Protein AF-A0A670HYX2-F1 (afdb_monomer_lite)

Radius of gyration: 28.01 Å; chains: 1; bounding box: 70×81×83 Å

Secondary structure (DSSP, 8-state):
-----PPPPP----PPP--GGGS-----------------SPEEETTEEEE--HHHHHHHHS--SS----HHHHHHHHHHHTTTS-HHHHHHHHHHHHHHHHHHHHSSSS--HHHHHHHHHHHHHHHHHHHHH-GGGGSSHHHHHHHHHHHHHHHTT-TTT-HHHHHHHHHHHHHHHHHHHHHHHHHHHHHHHS-------------------HHHH-S-HHHHHHHHHHHHHHHHHT--HHHHHHHHHHHS-SS--S----GGGTHHHHHHHHHHHHHHHHHHHHHHHHHHS-S---S-PPPHHHHHHHHSGGG--

Sequence (317 aa):
MERYRSPTPAETMPQTPIFSSMLGSGCSGQVQPDTGERSGDPVYQDGSLISGSLEALIERLVPTTDYYPDRTYIFTFLLSSRVFIHPHELLAKVGQICLKQKQQLETGVDADKAKLKSFAAKIIQLLKEWTETFPYDFQDEKSMKELKEIAHRITQCDEENGTVKKIISQMTQNLLMTLAARNQYQEIREKFRQPVTDKGTILKTKPQSSQKDILSVCCDPLVLAQQLTHIELERVSNIYPEDLMQIVSHVDSLDNHKCRGDVTKTYTLEAYDNWFNCLSMLVATEICKASTDKGNVPATLPSLSQFLAQLIPNCLG

Structure (mmCIF, N/CA/C/O backbone):
data_AF-A0A670HYX2-F1
#
_entry.id   AF-A0A670HYX2-F1
#
loop_
_atom_site.group_PDB
_atom_site.id
_atom_site.type_symbol
_atom_site.label_atom_id
_atom_site.label_alt_id
_atom_site.label_comp_id
_atom_site.label_asym_id
_atom_site.label_entity_id
_atom_site.label_seq_id
_atom_site.pdbx_PDB_ins_code
_atom_site.Cartn_x
_atom_site.Cartn_y
_atom_site.Cartn_z
_atom_site.occupancy
_atom_site.B_iso_or_equiv
_atom_site.auth_seq_id
_atom_site.auth_comp_id
_atom_site.auth_asym_id
_atom_site.auth_atom_id
_atom_site.pdbx_PDB_model_num
ATOM 1 N N . MET A 1 1 ? 26.850 -49.154 -4.402 1.00 40.50 1 MET A N 1
ATOM 2 C CA . MET A 1 1 ? 26.551 -48.006 -3.518 1.00 40.50 1 MET A CA 1
ATOM 3 C C . MET A 1 1 ? 26.034 -46.882 -4.411 1.00 40.50 1 MET A C 1
ATOM 5 O O . MET A 1 1 ? 26.737 -45.922 -4.685 1.00 40.50 1 MET A O 1
ATOM 9 N N . GLU A 1 2 ? 24.835 -47.074 -4.963 1.00 31.69 2 GLU A N 1
ATOM 10 C CA . GLU A 1 2 ? 24.150 -46.093 -5.811 1.00 31.69 2 GLU A CA 1
ATOM 11 C C . GLU A 1 2 ? 23.299 -45.200 -4.908 1.00 31.69 2 GLU A C 1
ATOM 13 O O . GLU A 1 2 ? 22.499 -45.700 -4.116 1.00 31.69 2 GLU A O 1
ATOM 18 N N . ARG A 1 3 ? 23.497 -43.881 -4.977 1.00 37.62 3 ARG A N 1
ATOM 19 C CA . ARG A 1 3 ? 22.624 -42.919 -4.301 1.00 37.62 3 ARG A CA 1
ATOM 20 C C . ARG A 1 3 ? 21.556 -42.454 -5.284 1.00 37.62 3 ARG A C 1
ATOM 22 O O . ARG A 1 3 ? 21.866 -41.749 -6.241 1.00 37.62 3 ARG A O 1
ATOM 29 N N . TYR A 1 4 ? 20.312 -42.823 -5.001 1.00 31.66 4 TYR A N 1
ATOM 30 C CA . TYR A 1 4 ? 19.114 -42.226 -5.582 1.00 31.66 4 TYR A CA 1
ATOM 31 C C . TYR A 1 4 ? 19.111 -40.709 -5.329 1.00 31.66 4 TYR A C 1
ATOM 33 O O . TYR A 1 4 ? 19.182 -40.270 -4.181 1.00 31.66 4 TYR A O 1
ATOM 41 N N . ARG A 1 5 ? 19.032 -39.910 -6.398 1.00 36.34 5 ARG A N 1
ATOM 42 C CA . ARG A 1 5 ? 18.754 -38.469 -6.346 1.00 36.34 5 ARG A CA 1
ATOM 43 C C . ARG A 1 5 ? 17.279 -38.279 -6.707 1.00 36.34 5 ARG A C 1
ATOM 45 O O . ARG A 1 5 ? 16.874 -38.617 -7.813 1.00 36.34 5 ARG A O 1
ATOM 52 N N . SER A 1 6 ? 16.485 -37.789 -5.763 1.00 35.69 6 SER A N 1
ATOM 53 C CA . SER A 1 6 ? 15.087 -37.398 -5.967 1.00 35.69 6 SER A CA 1
ATOM 54 C C . SER A 1 6 ? 14.983 -36.156 -6.872 1.00 35.69 6 SER A C 1
ATOM 56 O O . SER A 1 6 ? 15.858 -35.288 -6.799 1.00 35.69 6 SER A O 1
ATOM 58 N N . PRO A 1 7 ? 13.942 -36.038 -7.719 1.00 35.22 7 PRO A N 1
ATOM 59 C CA . PRO A 1 7 ? 13.715 -34.843 -8.524 1.00 35.22 7 PRO A CA 1
ATOM 60 C C . PRO A 1 7 ? 13.012 -33.753 -7.699 1.00 35.22 7 PRO A C 1
ATOM 62 O O . PRO A 1 7 ? 12.079 -34.024 -6.944 1.00 35.22 7 PRO A O 1
ATOM 65 N N . THR A 1 8 ? 13.480 -32.514 -7.839 1.00 38.84 8 THR A N 1
ATOM 66 C CA . THR A 1 8 ? 12.873 -31.294 -7.285 1.00 38.84 8 THR A CA 1
ATOM 67 C C . THR A 1 8 ? 11.571 -30.950 -8.023 1.00 38.84 8 THR A C 1
ATOM 69 O O . THR A 1 8 ? 11.544 -31.077 -9.249 1.00 38.84 8 THR A O 1
ATOM 72 N N . PRO A 1 9 ? 10.501 -30.502 -7.338 1.00 35.84 9 PRO A N 1
ATOM 73 C CA . PRO A 1 9 ? 9.267 -30.104 -8.006 1.00 35.84 9 PRO A CA 1
ATOM 74 C C . PRO A 1 9 ? 9.455 -28.761 -8.723 1.00 35.84 9 PRO A C 1
ATOM 76 O O . PRO A 1 9 ? 10.063 -27.840 -8.182 1.00 35.84 9 PRO A O 1
ATOM 79 N N . ALA A 1 10 ? 8.936 -28.667 -9.947 1.00 37.91 10 ALA A N 1
ATOM 80 C CA . ALA A 1 10 ? 8.888 -27.432 -10.716 1.00 37.91 10 ALA A CA 1
ATOM 81 C C . ALA A 1 10 ? 7.970 -26.414 -10.018 1.00 37.91 10 ALA A C 1
ATOM 83 O O . ALA A 1 10 ? 6.781 -26.677 -9.819 1.00 37.91 10 ALA A O 1
ATOM 84 N N . GLU A 1 11 ? 8.519 -25.257 -9.648 1.00 34.03 11 GLU A N 1
ATOM 85 C CA . GLU A 1 11 ? 7.739 -24.101 -9.209 1.00 34.03 11 GLU A CA 1
ATOM 86 C C . GLU A 1 11 ? 6.837 -23.649 -10.360 1.00 34.03 11 GLU A C 1
ATOM 88 O O . GLU A 1 11 ? 7.297 -23.233 -11.422 1.00 34.03 11 GLU A O 1
ATOM 93 N N . THR A 1 12 ? 5.528 -23.783 -10.167 1.00 44.25 12 THR A N 1
ATOM 94 C CA . THR A 1 12 ? 4.527 -23.281 -11.108 1.00 44.25 12 THR A CA 1
ATOM 95 C C . THR A 1 12 ? 4.173 -21.858 -10.690 1.00 44.25 12 THR A C 1
ATOM 97 O O . THR A 1 12 ? 3.859 -21.624 -9.524 1.00 44.25 12 THR A O 1
ATOM 100 N N . MET A 1 13 ? 4.238 -20.905 -11.622 1.00 32.00 13 MET A N 1
ATOM 101 C CA . MET A 1 13 ? 3.855 -19.514 -11.362 1.00 32.00 13 MET A CA 1
ATOM 102 C C . MET A 1 13 ? 2.388 -19.409 -10.905 1.00 32.00 13 MET A C 1
ATOM 104 O O . MET A 1 13 ? 1.542 -20.139 -11.432 1.00 32.00 13 MET A O 1
ATOM 108 N N . PRO A 1 14 ? 2.050 -18.496 -9.974 1.00 35.62 14 PRO A N 1
ATOM 109 C CA . PRO A 1 14 ? 0.666 -18.259 -9.588 1.00 35.62 14 PRO A CA 1
ATOM 110 C C . PRO A 1 14 ? -0.097 -17.651 -10.770 1.00 35.62 14 PRO A C 1
ATOM 112 O O . PRO A 1 14 ? 0.159 -16.523 -11.183 1.00 35.62 14 PRO A O 1
ATOM 115 N N . GLN A 1 15 ? -1.028 -18.420 -11.328 1.00 39.84 15 GLN A N 1
ATOM 116 C CA . GLN A 1 15 ? -1.955 -17.961 -12.359 1.00 39.84 15 GLN A CA 1
ATOM 117 C C . GLN A 1 15 ? -3.136 -17.257 -11.684 1.00 39.84 15 GLN A C 1
ATOM 119 O O . GLN A 1 15 ? -3.841 -17.856 -10.869 1.00 39.84 15 GLN A O 1
ATOM 124 N N . THR A 1 16 ? -3.367 -15.991 -12.022 1.00 37.12 16 THR A N 1
ATOM 125 C CA . THR A 1 16 ? -4.612 -15.289 -11.701 1.00 37.12 16 THR A CA 1
ATOM 126 C C . THR A 1 16 ? -5.716 -15.749 -12.662 1.00 37.12 16 THR A C 1
ATOM 128 O O . THR A 1 16 ? -5.489 -15.802 -13.872 1.00 37.12 16 THR A O 1
ATOM 131 N N . PRO A 1 17 ? -6.924 -16.096 -12.178 1.00 37.69 17 PRO A N 1
ATOM 132 C CA . PRO A 1 17 ? -8.031 -16.430 -13.064 1.00 37.69 17 PRO A CA 1
ATOM 133 C C . PRO A 1 17 ? -8.437 -15.195 -13.882 1.00 37.69 17 PRO A C 1
ATOM 135 O O . PRO A 1 17 ? -8.685 -14.119 -13.338 1.00 37.69 17 PRO A O 1
ATOM 138 N N . ILE A 1 18 ? -8.489 -15.358 -15.204 1.00 36.69 18 ILE A N 1
ATOM 139 C CA . ILE A 1 18 ? -8.876 -14.314 -16.156 1.00 36.69 18 ILE A CA 1
ATOM 140 C C . ILE A 1 18 ? -10.391 -14.086 -16.047 1.00 36.69 18 ILE A C 1
ATOM 142 O O . ILE A 1 18 ? -11.190 -14.963 -16.382 1.00 36.69 18 ILE A O 1
ATOM 146 N N . PHE A 1 19 ? -10.798 -12.897 -15.597 1.00 38.25 19 PHE A N 1
ATOM 147 C CA . PHE A 1 19 ? -12.197 -12.469 -15.621 1.00 38.25 19 PHE A CA 1
ATOM 148 C C . PHE A 1 19 ? -12.664 -12.306 -17.075 1.00 38.25 19 PHE A C 1
ATOM 150 O O . PHE A 1 19 ? -12.189 -11.442 -17.807 1.00 38.25 19 PHE A O 1
ATOM 157 N N . SER A 1 20 ? -13.620 -13.135 -17.497 1.00 34.28 20 SER A N 1
ATOM 158 C CA . SER A 1 20 ? -14.153 -13.158 -18.870 1.00 34.28 20 SER A CA 1
ATOM 159 C C . SER A 1 20 ? -15.135 -12.015 -19.193 1.00 34.28 20 SER A C 1
ATOM 161 O O . SER A 1 20 ? -15.784 -12.047 -20.233 1.00 34.28 20 SER A O 1
ATOM 163 N N . SER A 1 21 ? -15.273 -10.994 -18.340 1.00 38.06 21 SER A N 1
ATOM 164 C CA . SER A 1 21 ? -16.288 -9.940 -18.512 1.00 38.06 21 SER A CA 1
ATOM 165 C C . SER A 1 21 ? -15.870 -8.762 -19.402 1.00 38.06 21 SER A C 1
ATOM 167 O O . SER A 1 21 ? -16.694 -7.890 -19.657 1.00 38.06 21 SER A O 1
ATOM 169 N N . MET A 1 22 ? -14.637 -8.720 -19.924 1.00 39.62 22 MET A N 1
ATOM 170 C CA . MET A 1 22 ?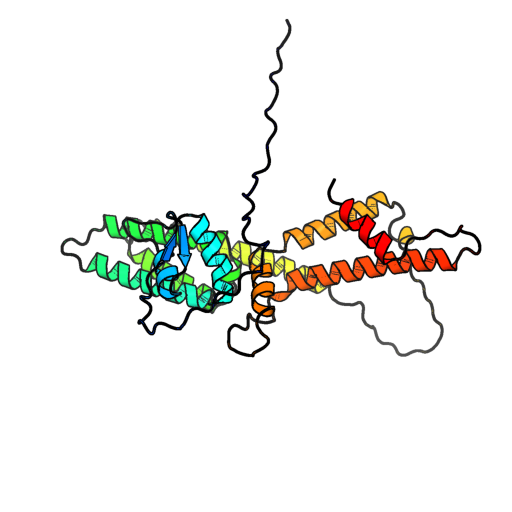 -14.174 -7.600 -20.766 1.00 39.62 22 MET A CA 1
ATOM 171 C C . MET A 1 22 ? -14.353 -7.795 -22.283 1.00 39.62 22 MET A C 1
ATOM 173 O O . MET A 1 22 ? -13.905 -6.957 -23.060 1.00 39.62 22 MET A O 1
ATOM 177 N N . LEU A 1 23 ? -15.033 -8.852 -22.739 1.00 43.53 23 LEU A N 1
ATOM 178 C CA . LEU A 1 23 ? -15.280 -9.078 -24.169 1.00 43.53 23 LEU A CA 1
ATOM 179 C C . LEU A 1 23 ? -16.767 -9.329 -24.445 1.00 43.53 23 LEU A C 1
ATOM 181 O O . LEU A 1 23 ? -17.235 -10.463 -24.403 1.00 43.53 23 LEU A O 1
ATOM 185 N N . GLY A 1 24 ? -17.501 -8.258 -24.767 1.00 31.03 24 GLY A N 1
ATOM 186 C CA . GLY A 1 24 ? -18.846 -8.357 -25.341 1.00 31.03 24 GLY A CA 1
ATOM 187 C C . GLY A 1 24 ? -19.748 -7.157 -25.059 1.00 31.03 24 GLY A C 1
ATOM 188 O O . GLY A 1 24 ? -20.669 -7.260 -24.256 1.00 31.03 24 GLY A O 1
ATOM 189 N N . SER A 1 25 ? -19.531 -6.025 -25.738 1.00 33.38 25 SER A N 1
ATOM 190 C CA . SER A 1 25 ? -20.549 -4.968 -25.807 1.00 33.38 25 SER A CA 1
ATOM 191 C C . SER A 1 25 ? -21.515 -5.271 -26.949 1.00 33.38 25 SER A C 1
ATOM 193 O O . SER A 1 25 ? -21.128 -5.284 -28.117 1.00 33.38 25 SER A O 1
ATOM 195 N N . GLY A 1 26 ? -22.770 -5.538 -26.596 1.00 37.97 26 GLY A N 1
ATOM 196 C CA . GLY A 1 26 ? -23.846 -5.755 -27.552 1.00 37.97 26 GLY A CA 1
ATOM 197 C C . GLY A 1 26 ? -25.151 -6.184 -26.897 1.00 37.97 26 GLY A C 1
ATOM 198 O O . GLY A 1 26 ? -25.683 -7.221 -27.266 1.00 37.97 26 GLY A O 1
ATOM 199 N N . CYS A 1 27 ? -25.675 -5.419 -25.936 1.00 29.56 27 CYS A N 1
ATOM 200 C CA . CYS A 1 27 ? -27.066 -5.558 -25.493 1.00 29.56 27 CYS A CA 1
ATOM 201 C C . CYS A 1 27 ? -27.655 -4.184 -25.158 1.00 29.56 27 CYS A C 1
ATOM 203 O O . CYS A 1 27 ? -27.353 -3.576 -24.135 1.00 29.56 27 CYS A O 1
ATOM 205 N N . SER A 1 28 ? -28.504 -3.707 -26.067 1.00 40.56 28 SER A N 1
ATOM 206 C CA . SER A 1 28 ? -29.463 -2.636 -25.823 1.00 40.56 28 SER A CA 1
ATOM 207 C C . SER A 1 28 ? -30.511 -3.158 -24.836 1.00 40.56 28 SER A C 1
ATOM 209 O O . SER A 1 28 ? -31.195 -4.138 -25.120 1.00 40.56 28 SER A O 1
ATOM 211 N N . GLY A 1 29 ? -30.600 -2.536 -23.664 1.00 31.81 29 GLY A N 1
ATOM 212 C CA . GLY A 1 29 ? -31.565 -2.876 -22.624 1.00 31.81 29 GLY A CA 1
ATOM 213 C C . GLY A 1 29 ? -31.959 -1.613 -21.877 1.00 31.81 29 GLY A C 1
ATOM 214 O O . GLY A 1 29 ? -31.305 -1.208 -20.923 1.00 31.81 29 GLY A O 1
ATOM 215 N N . GLN A 1 30 ? -33.000 -0.957 -22.371 1.00 38.97 30 GLN A N 1
ATOM 216 C CA . GLN A 1 30 ? -33.607 0.224 -21.776 1.00 38.97 30 GLN A CA 1
ATOM 217 C C . GLN A 1 30 ? -34.309 -0.195 -20.473 1.00 38.97 30 GLN A C 1
ATOM 219 O O . GLN A 1 30 ? -35.306 -0.911 -20.520 1.00 38.97 30 GLN A O 1
ATOM 224 N N . VAL A 1 31 ? -33.798 0.230 -19.314 1.00 34.06 31 VAL A N 1
ATOM 225 C CA . VAL A 1 31 ? -34.478 0.064 -18.018 1.00 34.06 31 VAL A CA 1
ATOM 226 C C . VAL A 1 31 ? -34.746 1.452 -17.444 1.00 34.06 31 VAL A C 1
ATOM 228 O O . VAL A 1 31 ? -33.835 2.268 -17.308 1.00 34.06 31 VAL A O 1
ATOM 231 N N . GLN A 1 32 ? -36.026 1.733 -17.198 1.00 33.66 32 GLN A N 1
ATOM 232 C CA . GLN A 1 32 ? -36.519 2.981 -16.616 1.00 33.66 32 GLN A CA 1
ATOM 233 C C . GLN A 1 32 ? -35.969 3.218 -15.198 1.00 33.66 32 GLN A C 1
ATOM 235 O O . GLN A 1 32 ? -35.652 2.253 -14.500 1.00 33.66 32 GLN A O 1
ATOM 240 N N . PRO A 1 33 ? -35.884 4.484 -14.744 1.00 38.62 33 PRO A N 1
ATOM 241 C CA . PRO A 1 33 ? -35.433 4.793 -13.399 1.00 38.62 33 PRO A CA 1
ATOM 242 C C . PRO A 1 33 ? -36.585 4.562 -12.418 1.00 38.62 33 PRO A C 1
ATOM 244 O O . PRO A 1 33 ? -37.540 5.336 -12.386 1.00 38.62 33 PRO A O 1
ATOM 247 N N . ASP A 1 34 ? -36.493 3.503 -11.618 1.00 31.31 34 ASP A N 1
ATOM 248 C CA . ASP A 1 34 ? -37.307 3.381 -10.414 1.00 31.31 34 ASP A CA 1
ATOM 249 C C . ASP A 1 34 ? -36.669 4.241 -9.315 1.00 31.31 34 ASP A C 1
ATOM 251 O O . ASP A 1 34 ? -35.557 3.988 -8.841 1.00 31.31 34 ASP A O 1
ATOM 255 N N . THR A 1 35 ? -37.351 5.332 -8.981 1.00 41.97 35 THR A N 1
ATOM 256 C CA . THR A 1 35 ? -37.085 6.201 -7.833 1.00 41.97 35 THR A CA 1
ATOM 257 C C . THR A 1 35 ? -37.386 5.444 -6.540 1.00 41.97 35 THR A C 1
ATOM 259 O O . THR A 1 35 ? -38.445 5.605 -5.942 1.00 41.97 35 THR A O 1
ATOM 262 N N . GLY A 1 36 ? -36.430 4.631 -6.101 1.00 37.22 36 GLY A N 1
ATOM 263 C CA . GLY A 1 36 ? -36.341 4.114 -4.741 1.00 37.22 36 GLY A CA 1
ATOM 264 C C . GLY A 1 36 ? -35.030 4.583 -4.125 1.00 37.22 36 GLY A C 1
ATOM 265 O O . GLY A 1 36 ? -33.969 4.394 -4.722 1.00 37.22 36 GLY A O 1
ATOM 266 N N . GLU A 1 37 ? -35.096 5.237 -2.966 1.00 46.94 37 GLU A N 1
ATOM 267 C CA . GLU A 1 37 ? -33.939 5.599 -2.144 1.00 46.94 37 GLU A CA 1
ATOM 268 C C . GLU A 1 37 ? -32.976 4.406 -2.059 1.00 46.94 37 GLU A C 1
ATOM 270 O O . GLU A 1 37 ? -33.291 3.375 -1.465 1.00 46.94 37 GLU A O 1
ATOM 275 N N . ARG A 1 38 ? -31.814 4.513 -2.718 1.00 48.41 38 ARG A N 1
ATOM 276 C CA . ARG A 1 38 ? -30.805 3.453 -2.697 1.00 48.41 38 ARG A CA 1
ATOM 277 C C . ARG A 1 38 ? -30.321 3.298 -1.261 1.00 48.41 38 ARG A C 1
ATOM 279 O O . ARG A 1 38 ? -29.604 4.161 -0.758 1.00 48.41 38 ARG A O 1
ATOM 286 N N . SER A 1 39 ? -30.710 2.194 -0.630 1.00 54.41 39 SER A N 1
ATOM 287 C CA . SER A 1 39 ? -30.057 1.687 0.574 1.00 54.41 39 SER A CA 1
ATOM 288 C C . SER A 1 39 ? -28.545 1.700 0.314 1.00 54.41 39 SER A C 1
ATOM 290 O O . SER A 1 39 ? -28.064 1.197 -0.704 1.00 54.41 39 SER A O 1
ATOM 292 N N . GLY A 1 40 ? -27.802 2.382 1.188 1.00 68.00 40 GLY A N 1
ATOM 293 C CA . GLY A 1 40 ? -26.350 2.553 1.083 1.00 68.00 40 GLY A CA 1
ATOM 294 C C . GLY A 1 40 ? -25.564 1.277 1.386 1.00 68.00 40 GLY A C 1
ATOM 295 O O . GLY A 1 40 ? -24.343 1.347 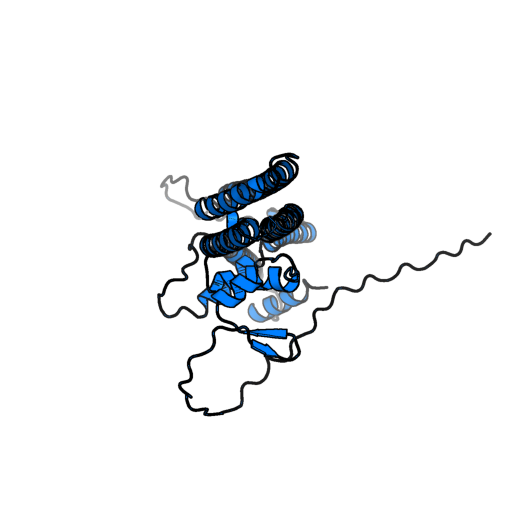1.542 1.00 68.00 40 GLY A O 1
ATOM 296 N N . ASP A 1 41 ? -26.255 0.143 1.486 1.00 80.06 41 ASP A N 1
ATOM 297 C CA . ASP A 1 41 ? -25.721 -1.127 1.941 1.00 80.06 41 ASP A CA 1
ATOM 298 C C . ASP A 1 41 ? -24.880 -1.815 0.852 1.00 80.06 41 ASP A C 1
ATOM 300 O O . ASP A 1 41 ? -25.095 -1.622 -0.350 1.00 80.06 41 ASP A O 1
ATOM 304 N N . PRO A 1 42 ? -23.887 -2.625 1.254 1.00 87.12 42 PRO A N 1
ATOM 305 C CA . PRO A 1 42 ? -23.077 -3.390 0.321 1.00 87.12 42 PRO A CA 1
ATOM 306 C C . PRO A 1 42 ? -23.916 -4.453 -0.407 1.00 87.12 42 PRO A C 1
ATOM 308 O O . PRO A 1 42 ? -24.629 -5.246 0.206 1.00 87.12 42 PRO A O 1
ATOM 311 N N . VAL A 1 43 ? -23.783 -4.494 -1.730 1.00 90.94 43 VAL A N 1
ATOM 312 C CA . VAL A 1 43 ? -24.437 -5.437 -2.641 1.00 90.94 43 VAL A CA 1
ATOM 313 C C . VAL A 1 43 ? -23.513 -6.624 -2.891 1.00 90.94 43 VAL A C 1
ATOM 315 O O . VAL A 1 43 ? -22.361 -6.446 -3.298 1.00 90.94 43 VAL A O 1
ATOM 318 N N . TYR A 1 44 ? -24.036 -7.834 -2.697 1.00 91.38 44 TYR A N 1
ATOM 319 C CA . TYR A 1 44 ? -23.308 -9.085 -2.906 1.00 91.38 44 TYR A CA 1
ATOM 320 C C . TYR A 1 44 ? -23.929 -9.916 -4.026 1.00 91.38 44 TYR A C 1
ATOM 322 O O . TYR A 1 44 ? -25.150 -9.991 -4.152 1.00 91.38 44 TYR A O 1
ATOM 330 N N . GLN A 1 45 ? -23.076 -10.597 -4.784 1.00 91.69 45 GLN A N 1
ATOM 331 C CA . GLN A 1 45 ? -23.454 -11.615 -5.757 1.00 91.69 45 GLN A CA 1
ATOM 332 C C . GLN A 1 45 ? -22.568 -12.838 -5.532 1.00 91.69 45 GLN A C 1
ATOM 334 O O . GLN A 1 45 ? -21.347 -12.713 -5.466 1.00 91.69 45 GLN A O 1
ATOM 339 N N . ASP A 1 46 ? -23.182 -14.007 -5.343 1.00 88.50 46 ASP A N 1
ATOM 340 C CA . ASP A 1 46 ? -22.481 -15.277 -5.096 1.00 88.50 46 ASP A CA 1
ATOM 341 C C . ASP A 1 46 ? -21.452 -15.205 -3.948 1.00 88.50 46 ASP A C 1
ATOM 343 O O . ASP A 1 46 ? -20.360 -15.766 -4.008 1.00 88.50 46 ASP A O 1
ATOM 347 N N . GLY A 1 47 ? -21.787 -14.456 -2.890 1.00 82.44 47 GLY A N 1
ATOM 348 C CA . GLY A 1 47 ? -20.912 -14.233 -1.733 1.00 82.44 47 GLY A CA 1
ATOM 349 C C . GLY A 1 47 ? -19.774 -13.231 -1.966 1.00 82.44 47 GLY A C 1
ATOM 350 O O . GLY A 1 47 ? -19.051 -12.912 -1.025 1.00 82.44 47 GLY A O 1
ATOM 351 N N . SER A 1 48 ? -19.636 -12.691 -3.178 1.00 85.69 48 SER A N 1
ATOM 352 C CA . SER A 1 48 ? -18.650 -11.665 -3.525 1.00 85.69 48 SER A CA 1
ATOM 353 C C . SER A 1 48 ? -19.260 -10.270 -3.447 1.00 85.69 48 SER A C 1
ATOM 355 O O . SER A 1 48 ? -20.379 -10.043 -3.903 1.00 85.69 48 SER A O 1
ATOM 357 N N . LEU A 1 49 ? -18.525 -9.325 -2.863 1.00 91.12 49 LEU A N 1
ATOM 358 C CA . LEU A 1 49 ? -18.919 -7.918 -2.827 1.00 91.12 49 LEU A CA 1
ATOM 359 C C . LEU A 1 49 ? -18.807 -7.317 -4.233 1.00 91.12 49 LEU A C 1
ATOM 361 O O . LEU A 1 49 ? -17.723 -7.316 -4.811 1.00 91.12 49 LEU A O 1
ATOM 365 N N . ILE A 1 50 ? -19.912 -6.789 -4.757 1.00 91.75 50 ILE A N 1
ATOM 366 C CA . ILE A 1 50 ? -19.976 -6.201 -6.103 1.00 91.75 50 ILE A CA 1
ATOM 367 C C . ILE A 1 50 ? -19.926 -4.676 -6.051 1.00 91.75 50 ILE A C 1
ATOM 369 O O . ILE A 1 50 ? -19.212 -4.049 -6.828 1.00 91.75 50 ILE A O 1
ATOM 373 N N . SER A 1 51 ? -20.683 -4.064 -5.141 1.00 91.06 51 SER A N 1
ATOM 374 C CA . SER A 1 51 ? -20.759 -2.605 -5.025 1.00 91.06 51 SER A CA 1
ATOM 375 C C . SER A 1 51 ? -21.240 -2.181 -3.643 1.00 91.06 51 SER A C 1
ATOM 377 O O . SER A 1 51 ? -21.817 -2.979 -2.916 1.00 91.06 51 SER A O 1
ATOM 379 N N . GLY A 1 52 ? -21.065 -0.914 -3.293 1.00 92.25 52 GLY A N 1
ATOM 380 C CA . GLY A 1 52 ? -21.616 -0.319 -2.079 1.00 92.25 52 GLY A CA 1
ATOM 381 C C . GLY A 1 52 ? -21.422 1.191 -2.100 1.00 92.25 52 GLY A C 1
ATOM 382 O O . GLY A 1 52 ? -20.718 1.714 -2.968 1.00 92.25 52 GLY A O 1
ATOM 383 N N . SER A 1 53 ? -22.037 1.895 -1.151 1.00 94.19 53 SER A N 1
ATOM 384 C CA . SER A 1 53 ? -21.670 3.293 -0.903 1.00 94.19 53 SER A CA 1
ATOM 385 C C . SER A 1 53 ? -20.207 3.385 -0.451 1.00 94.19 53 SER A C 1
ATOM 387 O O . SER A 1 53 ? -19.681 2.443 0.147 1.00 94.19 53 SER A O 1
ATOM 389 N N . LEU A 1 54 ? -19.542 4.517 -0.708 1.00 93.81 54 LEU A N 1
ATOM 390 C CA . LEU A 1 54 ? -18.168 4.731 -0.240 1.00 93.81 54 LEU A CA 1
ATOM 391 C C . LEU A 1 54 ? -18.082 4.526 1.278 1.00 93.81 54 LEU A C 1
ATOM 393 O O . LEU A 1 54 ? -17.174 3.866 1.767 1.00 93.81 54 LEU A O 1
ATOM 397 N N . GLU A 1 55 ? -19.067 5.032 2.011 1.00 94.69 55 GLU A N 1
ATOM 398 C CA . GLU A 1 55 ? -19.197 4.887 3.456 1.00 94.69 55 GLU A CA 1
ATOM 399 C C . GLU A 1 55 ? -19.243 3.414 3.882 1.00 94.69 55 GLU A C 1
ATOM 401 O O . GLU A 1 55 ? -18.433 3.011 4.713 1.00 94.69 55 GLU A O 1
ATOM 406 N N . ALA A 1 56 ? -20.102 2.591 3.271 1.00 94.88 56 ALA A N 1
ATOM 407 C CA . ALA A 1 56 ? -20.195 1.165 3.592 1.00 94.88 56 ALA A CA 1
ATOM 408 C C . ALA A 1 56 ? -18.902 0.398 3.273 1.00 94.88 56 ALA A C 1
ATOM 410 O O . ALA A 1 56 ? -18.500 -0.504 4.013 1.00 94.88 56 ALA A O 1
ATOM 411 N N . LEU A 1 57 ? -18.220 0.760 2.183 1.00 96.38 57 LEU A N 1
ATOM 412 C CA . LEU A 1 57 ? -16.944 0.147 1.814 1.00 96.38 57 LEU A CA 1
ATOM 413 C C . LEU A 1 57 ? -15.825 0.521 2.801 1.00 96.38 57 LEU A C 1
ATOM 415 O O . LEU A 1 57 ? -15.011 -0.333 3.165 1.00 96.38 57 LEU A O 1
ATOM 419 N N . ILE A 1 58 ? -15.812 1.767 3.285 1.00 97.00 58 ILE A N 1
ATOM 420 C CA . ILE A 1 58 ? -14.880 2.216 4.327 1.00 97.00 58 ILE A CA 1
ATOM 421 C C . ILE A 1 58 ? -15.193 1.528 5.658 1.00 97.00 58 ILE A C 1
ATOM 423 O O . ILE A 1 58 ? -14.272 1.068 6.327 1.00 97.00 58 ILE A O 1
ATOM 427 N N . GLU A 1 59 ? -16.464 1.397 6.041 1.00 96.00 59 GLU A N 1
ATOM 428 C CA . GLU A 1 59 ? -16.849 0.655 7.248 1.00 96.00 59 GLU A CA 1
ATOM 429 C C . GLU A 1 59 ? -16.368 -0.797 7.195 1.00 96.00 59 GLU A C 1
ATOM 431 O O . GLU A 1 59 ? -15.805 -1.294 8.169 1.00 96.00 59 GLU A O 1
ATOM 436 N N . ARG A 1 60 ? -16.478 -1.449 6.032 1.00 95.56 60 ARG A N 1
ATOM 437 C CA . ARG A 1 60 ? -15.968 -2.808 5.809 1.00 95.56 60 ARG A CA 1
ATOM 438 C C . ARG A 1 60 ? -14.436 -2.910 5.848 1.00 95.56 60 ARG A C 1
ATOM 440 O O . ARG A 1 60 ? -13.918 -3.997 6.109 1.00 95.56 60 ARG A O 1
ATOM 447 N N . LEU A 1 61 ? -13.705 -1.822 5.590 1.00 97.75 61 LEU A N 1
ATOM 448 C CA . LEU A 1 61 ? -12.243 -1.784 5.729 1.00 97.75 61 LEU A CA 1
ATOM 449 C C . LEU A 1 61 ? -11.812 -1.791 7.203 1.00 97.75 61 LEU A C 1
ATOM 451 O O . LEU A 1 61 ? -10.723 -2.267 7.511 1.00 97.75 61 LEU A O 1
ATOM 455 N N . VAL A 1 62 ? -12.624 -1.265 8.123 1.00 97.75 62 VAL A N 1
ATOM 456 C CA . VAL A 1 62 ? -12.233 -1.136 9.533 1.00 97.75 62 VAL A CA 1
ATOM 457 C C . VAL A 1 62 ? -12.580 -2.416 10.309 1.00 97.75 62 VAL A C 1
ATOM 459 O O . VAL A 1 62 ? -13.754 -2.771 10.404 1.00 97.75 62 VAL A O 1
ATOM 462 N N . PRO A 1 63 ? -11.595 -3.120 10.906 1.00 97.00 63 PRO A N 1
ATOM 463 C CA . PRO A 1 63 ? -11.857 -4.296 11.726 1.00 97.00 63 PRO A CA 1
ATOM 464 C C . PRO A 1 63 ? -12.772 -4.000 12.916 1.00 97.00 63 PRO A C 1
ATOM 466 O O . PRO A 1 63 ? -12.640 -2.962 13.560 1.00 97.00 63 PRO A O 1
ATOM 469 N N . THR A 1 64 ? -13.619 -4.965 13.271 1.00 93.38 64 THR A N 1
ATOM 470 C CA . THR A 1 64 ? -14.441 -4.949 14.493 1.00 93.38 64 THR A CA 1
ATOM 471 C C . THR A 1 64 ? -13.936 -6.011 15.478 1.00 93.38 64 THR A C 1
ATOM 473 O O . THR A 1 64 ? -12.937 -6.697 15.242 1.00 93.38 64 THR A O 1
ATOM 476 N N . THR A 1 65 ? -14.613 -6.205 16.612 1.00 89.19 65 THR A N 1
ATOM 477 C CA . THR A 1 65 ? -14.258 -7.261 17.578 1.00 89.19 65 THR A CA 1
ATOM 478 C C . THR A 1 65 ? -14.331 -8.667 16.968 1.00 89.19 65 THR A C 1
ATOM 480 O O . THR A 1 65 ? -13.469 -9.501 17.238 1.00 89.19 65 THR A O 1
ATOM 483 N N . ASP A 1 66 ? -15.283 -8.909 16.075 1.00 91.56 66 ASP A N 1
ATOM 484 C CA . ASP A 1 66 ? -15.626 -10.207 15.484 1.00 91.56 66 ASP A CA 1
ATOM 485 C C . ASP A 1 66 ? -15.228 -10.350 14.007 1.00 91.56 66 ASP A C 1
ATOM 487 O O . ASP A 1 66 ? -15.132 -11.466 13.507 1.00 91.56 66 ASP A O 1
ATOM 491 N N . TYR A 1 67 ? -14.890 -9.252 13.331 1.00 94.75 67 TYR A N 1
ATOM 492 C CA . TYR A 1 67 ? -14.525 -9.252 11.917 1.00 94.75 67 TYR A CA 1
ATOM 493 C C . TYR A 1 67 ? -13.123 -8.671 11.676 1.00 94.75 67 TYR A C 1
ATOM 495 O O . TYR A 1 67 ? -12.627 -7.830 12.430 1.00 94.75 67 TYR A O 1
ATOM 503 N N . TYR A 1 68 ? -12.456 -9.172 10.640 1.00 97.62 68 TYR A N 1
ATOM 504 C CA . TYR A 1 68 ? -11.252 -8.588 10.058 1.00 97.62 68 TYR A CA 1
ATOM 505 C C . TYR A 1 68 ? -11.378 -8.719 8.532 1.00 97.62 68 TYR A C 1
ATOM 507 O O . TYR A 1 68 ? -11.705 -9.818 8.073 1.00 97.62 68 TYR A O 1
ATOM 515 N N . PRO A 1 69 ? -11.167 -7.645 7.753 1.00 96.25 69 PRO A N 1
ATOM 516 C CA . PRO A 1 69 ? -11.250 -7.714 6.298 1.00 96.25 69 PRO A CA 1
ATOM 517 C C . PRO A 1 69 ? -10.197 -8.663 5.735 1.00 96.25 69 PRO A C 1
ATOM 519 O O . PRO A 1 69 ? -9.065 -8.715 6.210 1.00 96.25 69 PRO A O 1
ATOM 522 N N . ASP A 1 70 ? -10.559 -9.428 4.712 1.00 94.38 70 ASP A N 1
ATOM 523 C CA . ASP A 1 70 ? -9.592 -10.287 4.047 1.00 94.38 70 ASP A CA 1
ATOM 524 C C . ASP A 1 70 ? -8.532 -9.452 3.308 1.00 94.38 70 ASP A C 1
ATOM 526 O O . ASP A 1 70 ? -8.767 -8.316 2.889 1.00 94.38 70 ASP A O 1
ATOM 530 N N . ARG A 1 71 ? -7.338 -10.027 3.140 1.00 94.50 71 ARG A N 1
ATOM 531 C CA . ARG A 1 71 ? -6.193 -9.322 2.543 1.00 94.50 71 ARG A CA 1
ATOM 532 C C . ARG A 1 71 ? -6.455 -8.856 1.115 1.00 94.50 71 ARG A C 1
ATOM 534 O O . ARG A 1 71 ? -5.930 -7.819 0.718 1.00 94.50 71 ARG A O 1
ATOM 541 N N . THR A 1 72 ? -7.248 -9.606 0.352 1.00 95.06 72 THR A N 1
ATOM 542 C CA . THR A 1 72 ? -7.606 -9.232 -1.018 1.00 95.06 72 THR A CA 1
ATOM 543 C C . THR A 1 72 ? -8.467 -7.977 -1.003 1.00 95.06 72 THR A C 1
ATOM 545 O O . THR A 1 72 ? -8.156 -7.033 -1.722 1.00 95.06 72 THR A O 1
ATOM 548 N N . TYR A 1 73 ? -9.474 -7.907 -0.129 1.00 96.00 73 TYR A N 1
ATOM 549 C CA . TYR A 1 73 ? -10.278 -6.704 0.053 1.00 96.00 73 TYR A CA 1
ATOM 550 C C . TYR A 1 73 ? -9.439 -5.509 0.513 1.00 96.00 73 TYR A C 1
ATOM 552 O O . TYR A 1 73 ? -9.559 -4.443 -0.083 1.00 96.00 73 TYR A O 1
ATOM 560 N N . ILE A 1 74 ? -8.564 -5.675 1.515 1.00 97.19 74 ILE A N 1
ATOM 561 C CA . ILE A 1 74 ? -7.674 -4.596 1.987 1.00 97.19 74 ILE A CA 1
ATOM 562 C C . ILE A 1 74 ? -6.849 -4.049 0.819 1.00 97.19 74 ILE A C 1
ATOM 564 O O . ILE A 1 74 ? -6.878 -2.849 0.555 1.00 97.19 74 ILE A O 1
ATOM 568 N N . PHE A 1 75 ? -6.153 -4.926 0.091 1.00 96.62 75 PHE A N 1
ATOM 569 C CA . PHE A 1 75 ? -5.318 -4.534 -1.041 1.00 96.62 75 PHE A CA 1
ATOM 570 C C . PHE A 1 75 ? -6.131 -3.827 -2.130 1.00 96.62 75 PHE A C 1
ATOM 572 O O . PHE A 1 75 ? -5.806 -2.705 -2.515 1.00 96.62 75 PHE A O 1
ATOM 579 N N . THR A 1 76 ? -7.204 -4.463 -2.609 1.00 95.19 76 THR A N 1
ATOM 580 C CA . THR A 1 76 ? -8.018 -3.948 -3.713 1.00 95.19 76 THR A CA 1
ATOM 581 C C . THR A 1 76 ? -8.698 -2.642 -3.337 1.00 95.19 76 THR A C 1
ATOM 583 O O . THR A 1 76 ? -8.673 -1.706 -4.135 1.00 95.19 76 THR A O 1
ATOM 586 N N . PHE A 1 77 ? -9.280 -2.540 -2.140 1.00 96.06 77 PHE A N 1
ATOM 587 C CA . PHE A 1 77 ? -9.961 -1.328 -1.702 1.00 96.06 77 PHE A CA 1
ATOM 588 C C . PHE A 1 77 ? -8.977 -0.176 -1.514 1.00 96.06 77 PHE A C 1
ATOM 590 O O . PHE A 1 77 ? -9.202 0.880 -2.087 1.00 96.06 77 PHE A O 1
ATOM 597 N N . LEU A 1 78 ? -7.860 -0.376 -0.803 1.00 96.50 78 LEU A N 1
ATOM 598 C CA . LEU A 1 78 ? -6.850 0.674 -0.636 1.00 96.50 78 LEU A CA 1
ATOM 599 C C . LEU A 1 78 ? -6.270 1.124 -1.983 1.00 96.50 78 LEU A C 1
ATOM 601 O O . LEU A 1 78 ? -6.123 2.323 -2.213 1.00 96.50 78 LEU A O 1
ATOM 605 N N . LEU A 1 79 ? -5.970 0.187 -2.894 1.00 94.56 79 LEU A N 1
ATOM 606 C CA . LEU A 1 79 ? -5.494 0.499 -4.245 1.00 94.56 79 LEU A CA 1
ATOM 607 C C . LEU A 1 79 ? -6.499 1.380 -4.997 1.00 94.56 79 LEU A C 1
ATOM 609 O O . LEU A 1 79 ? -6.178 2.497 -5.406 1.00 94.56 79 LEU A O 1
ATOM 613 N N . SER A 1 80 ? -7.726 0.875 -5.127 1.00 92.88 80 SER A N 1
ATOM 614 C CA . SER A 1 80 ? -8.788 1.466 -5.944 1.00 92.88 80 SER A CA 1
ATOM 615 C C . SER A 1 80 ? -9.406 2.730 -5.346 1.00 92.88 80 SER A C 1
ATOM 617 O O . SER A 1 80 ? -9.841 3.606 -6.095 1.00 92.88 80 SER A O 1
ATOM 619 N N . SER A 1 81 ? -9.402 2.887 -4.018 1.00 93.31 81 SER A N 1
ATOM 620 C CA . SER A 1 81 ? -10.026 4.027 -3.338 1.00 93.31 81 SER A CA 1
ATOM 621 C C . SER A 1 81 ? -9.433 5.365 -3.764 1.00 93.31 81 SER A C 1
ATOM 623 O O . SER A 1 81 ? -10.130 6.370 -3.717 1.00 93.31 81 SER A O 1
ATOM 625 N N . ARG A 1 82 ? -8.183 5.387 -4.244 1.00 90.56 82 ARG A N 1
ATOM 626 C CA . ARG A 1 82 ? -7.490 6.587 -4.747 1.00 90.56 82 ARG A CA 1
ATOM 627 C C . ARG A 1 82 ? -8.220 7.301 -5.883 1.00 90.56 82 ARG A C 1
ATOM 629 O O . ARG A 1 82 ? -7.999 8.491 -6.077 1.00 90.56 82 ARG A O 1
ATOM 636 N N . VAL A 1 83 ? -9.089 6.594 -6.605 1.00 87.31 83 VAL A N 1
ATOM 637 C CA . VAL A 1 83 ? -9.926 7.174 -7.666 1.00 87.31 83 VAL A CA 1
ATOM 638 C C . VAL A 1 83 ? -11.075 8.010 -7.087 1.00 87.31 83 VAL A C 1
ATOM 640 O O . VAL A 1 83 ? -11.556 8.927 -7.745 1.00 87.31 83 VAL A O 1
ATOM 643 N N . PHE A 1 84 ? -11.495 7.742 -5.846 1.00 85.75 84 PHE A N 1
ATOM 644 C CA . PHE A 1 84 ? -12.704 8.322 -5.246 1.00 85.75 84 PHE A CA 1
ATOM 645 C C . PHE A 1 84 ? -12.442 9.117 -3.956 1.00 85.75 84 PHE A C 1
ATOM 647 O O . PHE A 1 84 ? -13.264 9.945 -3.571 1.00 85.75 84 PHE A O 1
ATOM 654 N N . ILE A 1 85 ? -11.326 8.868 -3.262 1.00 91.50 85 ILE A N 1
ATOM 655 C CA . ILE A 1 85 ? -10.964 9.507 -1.992 1.00 91.50 85 ILE A CA 1
ATOM 656 C C . ILE A 1 85 ? -9.440 9.564 -1.819 1.00 91.50 85 ILE A C 1
ATOM 658 O O . ILE A 1 85 ? -8.726 8.586 -2.050 1.00 91.50 85 ILE A O 1
ATOM 662 N N . HIS A 1 86 ? -8.919 10.713 -1.377 1.00 91.12 86 HIS A N 1
ATOM 663 C CA . HIS A 1 86 ? -7.492 10.838 -1.086 1.00 91.12 86 HIS A CA 1
ATOM 664 C C . HIS A 1 86 ? -7.090 10.026 0.161 1.00 91.12 86 HIS A C 1
ATOM 666 O O . HIS A 1 86 ? -7.857 9.975 1.125 1.00 91.12 86 HIS A O 1
ATOM 672 N N . PRO A 1 87 ? -5.863 9.464 0.220 1.00 94.31 87 PRO A N 1
ATOM 673 C CA . PRO A 1 87 ? -5.441 8.623 1.343 1.00 94.31 87 PRO A CA 1
ATOM 674 C C . PRO A 1 87 ? -5.562 9.283 2.723 1.00 94.31 87 PRO A C 1
ATOM 676 O O . PRO A 1 87 ? -6.007 8.640 3.669 1.00 94.31 87 PRO A O 1
ATOM 679 N N . HIS A 1 88 ? -5.240 10.576 2.846 1.00 96.00 88 HIS A N 1
ATOM 680 C CA . HIS A 1 88 ? -5.394 11.306 4.110 1.00 96.00 88 HIS A CA 1
ATOM 681 C C . HIS A 1 88 ? -6.862 11.427 4.554 1.00 96.00 88 HIS A C 1
ATOM 683 O O . HIS A 1 88 ? -7.156 11.314 5.740 1.00 96.00 88 HIS A O 1
ATOM 689 N N . GLU A 1 89 ? -7.794 11.615 3.617 1.00 97.06 89 GLU A N 1
ATOM 690 C CA . GLU A 1 89 ? -9.230 11.669 3.914 1.00 97.06 89 GLU A CA 1
ATOM 691 C C . GLU A 1 89 ? -9.769 10.286 4.291 1.00 97.06 89 GLU A C 1
ATOM 693 O O . GLU A 1 89 ? -10.581 10.163 5.211 1.00 97.06 89 GLU A O 1
ATOM 698 N N . LEU A 1 90 ? -9.279 9.232 3.628 1.00 97.69 90 LEU A N 1
ATOM 699 C CA . LEU A 1 90 ? -9.606 7.854 3.982 1.00 97.69 90 LEU A CA 1
ATOM 700 C C . LEU A 1 90 ? -9.100 7.510 5.389 1.00 97.69 90 LEU A C 1
ATOM 702 O O . LEU A 1 90 ? -9.867 6.983 6.193 1.00 97.69 90 LEU A O 1
ATOM 706 N N . LEU A 1 91 ? -7.850 7.862 5.714 1.00 97.94 91 LEU A N 1
ATOM 707 C CA . LEU A 1 91 ? -7.283 7.703 7.057 1.00 97.94 91 LEU A CA 1
ATOM 708 C C . LEU A 1 91 ? -8.124 8.432 8.106 1.00 97.94 91 LEU A C 1
ATOM 710 O O . LEU A 1 91 ? -8.453 7.837 9.130 1.00 97.94 91 LEU A O 1
ATOM 714 N N . ALA A 1 92 ? -8.537 9.673 7.836 1.00 98.12 92 ALA A N 1
ATOM 715 C CA . ALA A 1 92 ? -9.397 10.424 8.744 1.00 98.12 92 ALA A CA 1
ATOM 716 C C . ALA A 1 92 ? -10.729 9.692 8.993 1.00 98.12 92 ALA A C 1
ATOM 718 O O . ALA A 1 92 ? -11.120 9.506 10.147 1.00 98.12 92 ALA A O 1
ATOM 719 N N . LYS A 1 93 ? -11.406 9.205 7.939 1.00 98.31 93 LYS A N 1
ATOM 720 C CA . LYS A 1 93 ? -12.653 8.424 8.070 1.00 98.31 93 LYS A CA 1
ATOM 721 C C . LYS A 1 93 ? -12.440 7.126 8.862 1.00 98.31 93 LYS A C 1
ATOM 723 O O . LYS A 1 93 ? -13.214 6.851 9.780 1.00 98.31 93 LYS A O 1
ATOM 728 N N . VAL A 1 94 ? -11.369 6.377 8.584 1.00 98.19 94 VAL A N 1
ATOM 729 C CA . VAL A 1 94 ? -10.973 5.183 9.359 1.00 98.19 94 VAL A CA 1
ATOM 730 C C . VAL A 1 94 ? -10.763 5.541 10.833 1.00 98.19 94 VAL A C 1
ATOM 732 O O . VAL A 1 94 ? -11.293 4.872 11.717 1.00 98.19 94 VAL A O 1
ATOM 735 N N . GLY A 1 95 ? -10.063 6.640 11.118 1.00 97.56 95 GLY A N 1
ATOM 736 C CA . GLY A 1 95 ? -9.830 7.123 12.477 1.00 97.56 95 GLY A CA 1
ATOM 737 C C . GLY A 1 95 ? -11.107 7.499 13.232 1.00 97.56 95 GLY A C 1
ATOM 738 O O . GLY A 1 95 ? -11.207 7.224 14.432 1.00 97.56 95 GLY A O 1
ATOM 739 N N . GLN A 1 96 ? -12.105 8.071 12.549 1.00 97.88 96 GLN A N 1
ATOM 740 C CA . GLN A 1 96 ? -13.415 8.358 13.147 1.00 97.88 96 GLN A CA 1
ATOM 741 C C . GLN A 1 96 ? -14.188 7.083 13.488 1.00 97.88 96 GLN A C 1
ATOM 743 O O . GLN A 1 96 ? -14.739 6.978 14.586 1.00 97.88 96 GLN A O 1
ATOM 748 N N . ILE A 1 97 ? -14.193 6.091 12.593 1.00 97.00 97 ILE A N 1
ATOM 749 C CA . ILE A 1 97 ? -14.838 4.797 12.854 1.00 97.00 97 ILE A CA 1
ATOM 750 C C . ILE A 1 97 ? -14.156 4.107 14.041 1.00 97.00 97 ILE A C 1
ATOM 752 O O . ILE A 1 97 ? -14.841 3.666 14.964 1.00 97.00 97 ILE A O 1
ATOM 756 N N . CYS A 1 98 ? -12.820 4.102 14.082 1.00 95.81 98 CYS A N 1
ATOM 757 C CA . CYS A 1 98 ? -12.059 3.569 15.210 1.00 95.81 98 CYS A CA 1
ATOM 758 C C . CYS A 1 98 ? -12.423 4.251 16.538 1.00 95.81 98 CYS A C 1
ATOM 760 O O . CYS A 1 98 ? -12.575 3.576 17.555 1.00 95.81 98 CYS A O 1
ATOM 762 N N . LEU A 1 99 ? -12.584 5.581 16.544 1.00 94.56 99 LEU A N 1
ATOM 763 C CA . LEU A 1 99 ? -12.995 6.327 17.737 1.00 94.56 99 LEU A CA 1
ATOM 764 C C . LEU A 1 99 ? -14.398 5.924 18.201 1.00 94.56 99 LEU A C 1
ATOM 766 O O . LEU A 1 99 ? -14.594 5.665 19.387 1.00 94.56 99 LEU A O 1
ATOM 770 N N . LYS A 1 100 ? -15.355 5.852 17.272 1.00 93.94 100 LYS A N 1
ATOM 771 C CA . LYS A 1 100 ? -16.739 5.466 17.569 1.00 93.94 100 LYS A CA 1
ATOM 772 C C . LYS A 1 100 ? -16.804 4.051 18.149 1.00 93.94 100 LYS A C 1
ATOM 774 O O . LYS A 1 100 ? -17.449 3.849 19.175 1.00 93.94 100 LYS A O 1
ATOM 779 N N . GLN A 1 101 ? -16.098 3.095 17.542 1.00 92.38 101 GLN A N 1
ATOM 780 C CA . GLN A 1 101 ? -16.038 1.716 18.036 1.00 92.38 101 GLN A CA 1
ATOM 781 C C . GLN A 1 101 ? -15.373 1.631 19.417 1.00 92.38 101 GLN A C 1
ATOM 783 O O . GLN A 1 101 ? -15.883 0.948 20.302 1.00 92.38 101 GLN A O 1
ATOM 788 N N . LYS A 1 102 ? -14.283 2.377 19.647 1.00 90.62 102 LYS A N 1
ATOM 789 C CA . LYS A 1 102 ? -13.637 2.461 20.966 1.00 90.62 102 LYS A CA 1
ATOM 790 C C . LYS A 1 102 ? -14.607 2.960 22.046 1.00 90.62 102 LYS A C 1
ATOM 792 O O . LYS A 1 102 ? -14.754 2.299 23.069 1.00 90.62 102 LYS A O 1
ATOM 797 N N . GLN A 1 103 ? -15.312 4.067 21.803 1.00 90.25 103 GLN A N 1
ATOM 798 C CA . GLN A 1 103 ? -16.276 4.634 22.760 1.00 90.25 103 GLN A CA 1
ATOM 799 C C . GLN A 1 103 ? -17.425 3.666 23.085 1.00 90.25 103 GLN A C 1
ATOM 801 O O . GLN A 1 103 ? -17.876 3.589 24.227 1.00 90.25 103 GLN A O 1
ATOM 806 N N . GLN A 1 104 ? -17.890 2.896 22.097 1.00 88.69 104 GLN A N 1
ATOM 807 C CA . GLN A 1 104 ? -18.914 1.865 22.300 1.00 88.69 104 GLN A CA 1
ATOM 808 C C . GLN A 1 104 ? -18.415 0.713 23.182 1.00 88.69 104 GLN A C 1
ATOM 810 O O . GLN A 1 104 ? -19.166 0.203 24.009 1.00 88.69 104 GLN A O 1
ATOM 815 N N . LEU A 1 105 ? -17.145 0.322 23.042 1.00 86.88 105 LEU A N 1
ATOM 816 C CA . LEU A 1 105 ? -16.532 -0.710 23.882 1.00 86.88 105 LEU A CA 1
ATOM 817 C C . LEU A 1 105 ? -16.280 -0.226 25.321 1.00 86.88 105 LEU A C 1
ATOM 819 O O . LEU A 1 105 ? -16.344 -1.030 26.246 1.00 86.88 105 LEU A O 1
ATOM 823 N N . GLU A 1 106 ? -16.021 1.068 25.519 1.00 85.19 106 GLU A N 1
ATOM 824 C CA . GLU A 1 106 ? -15.786 1.673 26.841 1.00 85.19 106 GLU A CA 1
ATOM 825 C C . GLU A 1 106 ? -17.080 1.939 27.633 1.00 85.19 106 GLU A C 1
ATOM 827 O O . GLU A 1 106 ? -17.053 1.953 28.860 1.00 85.19 106 GLU A O 1
ATOM 832 N N . THR A 1 107 ? -18.213 2.138 26.952 1.00 78.69 107 THR A N 1
ATOM 833 C CA . THR A 1 107 ? -19.522 2.448 27.571 1.00 78.69 107 THR A CA 1
ATOM 834 C C . THR A 1 107 ? -20.374 1.214 27.897 1.00 78.69 107 THR A C 1
ATOM 836 O O . THR A 1 107 ? -21.446 1.346 28.488 1.00 78.69 107 THR A O 1
ATOM 839 N N . GLY A 1 108 ? -19.918 0.013 27.528 1.00 68.44 108 GLY A N 1
ATOM 840 C CA . GLY A 1 108 ? -20.605 -1.247 27.818 1.00 68.44 108 GLY A CA 1
ATOM 841 C C . GLY A 1 108 ? -20.638 -1.592 29.313 1.00 68.44 108 GLY A C 1
ATOM 842 O O . GLY A 1 108 ? -19.729 -1.248 30.061 1.00 68.44 108 GLY A O 1
ATOM 843 N N . VAL A 1 109 ? -21.690 -2.309 29.734 1.00 58.69 109 VAL A N 1
ATOM 844 C CA . VAL A 1 109 ? -21.978 -2.692 31.138 1.00 58.69 109 VAL A CA 1
ATOM 845 C C . VAL A 1 109 ? -20.830 -3.471 31.801 1.00 58.69 109 VAL A C 1
ATOM 847 O O . VAL A 1 109 ? -20.657 -3.376 33.011 1.00 58.69 109 VAL A O 1
ATOM 850 N N . ASP A 1 110 ? -19.992 -4.130 31.002 1.00 55.72 110 ASP A N 1
ATOM 851 C CA . ASP A 1 110 ? -18.674 -4.617 31.394 1.00 55.72 110 ASP A CA 1
ATOM 852 C C . ASP A 1 110 ? -17.652 -4.042 30.409 1.00 55.72 110 ASP A C 1
ATOM 854 O O . ASP A 1 110 ? -17.611 -4.457 29.246 1.00 55.72 110 ASP A O 1
ATOM 858 N N . ALA A 1 111 ? -16.840 -3.075 30.847 1.00 62.19 111 ALA A N 1
ATOM 859 C CA . ALA A 1 111 ? -15.698 -2.585 30.081 1.00 62.19 111 ALA A CA 1
ATOM 860 C C . ALA A 1 111 ? -14.711 -3.744 29.873 1.00 62.19 111 ALA A C 1
ATOM 862 O O . ALA A 1 111 ? -13.823 -4.010 30.688 1.00 62.19 111 ALA A O 1
ATOM 863 N N . ASP A 1 112 ? -14.908 -4.488 28.789 1.00 74.38 112 ASP A N 1
ATOM 864 C CA . ASP A 1 112 ? -14.135 -5.677 28.491 1.00 74.38 112 ASP A CA 1
ATOM 865 C C . ASP A 1 112 ? -12.767 -5.250 27.953 1.00 74.38 112 ASP A C 1
ATOM 867 O O . ASP A 1 112 ? -12.531 -5.081 26.751 1.00 74.38 112 ASP A O 1
ATOM 871 N N . LYS A 1 113 ? -11.838 -5.065 28.893 1.00 81.31 113 LYS A N 1
ATOM 872 C CA . LYS A 1 113 ? -10.431 -4.755 28.630 1.00 81.31 113 LYS A CA 1
ATOM 873 C C . LYS A 1 113 ? -9.805 -5.751 27.643 1.00 81.31 113 LYS A C 1
ATOM 875 O O . LYS A 1 113 ? -8.885 -5.373 26.920 1.00 81.31 113 LYS A O 1
ATOM 880 N N . ALA A 1 114 ? -10.289 -6.996 27.567 1.00 84.88 114 ALA A N 1
ATOM 881 C CA . ALA A 1 114 ? -9.814 -7.968 26.586 1.00 84.88 114 ALA A CA 1
ATOM 882 C C . ALA A 1 114 ? -10.340 -7.661 25.174 1.00 84.88 114 ALA A C 1
ATOM 884 O O . ALA A 1 114 ? -9.552 -7.679 24.225 1.00 84.88 114 ALA A O 1
ATOM 885 N N . LYS A 1 115 ? -11.619 -7.290 25.017 1.00 87.69 115 LYS A N 1
ATOM 886 C CA . LYS A 1 115 ? -12.163 -6.823 23.724 1.00 87.69 115 LYS A CA 1
ATOM 887 C C . LYS A 1 115 ? -11.476 -5.555 23.237 1.00 87.69 115 LYS A C 1
ATOM 889 O O . LYS A 1 115 ? -11.150 -5.480 22.054 1.00 87.69 115 LYS A O 1
ATOM 894 N N . LEU A 1 116 ? -11.195 -4.601 24.127 1.00 88.94 116 LEU A N 1
ATOM 895 C CA . LEU A 1 116 ? -10.486 -3.371 23.763 1.00 88.94 116 LEU A CA 1
ATOM 896 C C . LEU A 1 116 ? -9.055 -3.663 23.281 1.00 88.94 116 LEU A C 1
ATOM 898 O O . LEU A 1 116 ? -8.624 -3.131 22.258 1.00 88.94 116 LEU A O 1
ATOM 902 N N . LYS A 1 117 ? -8.339 -4.571 23.959 1.00 89.00 117 LYS A N 1
ATOM 903 C CA . LYS A 1 117 ? -7.011 -5.039 23.528 1.00 89.00 117 LYS A CA 1
ATOM 904 C C . LYS A 1 117 ? -7.055 -5.778 22.188 1.00 89.00 117 LYS A C 1
ATOM 906 O O . LYS A 1 117 ? -6.211 -5.530 21.331 1.00 89.00 117 LYS A O 1
ATOM 911 N N . SER A 1 118 ? -8.042 -6.652 21.988 1.00 90.62 118 SER A N 1
ATOM 912 C CA . SER A 1 118 ? -8.240 -7.373 20.723 1.00 90.62 118 SER A CA 1
ATOM 913 C C . SER A 1 118 ? -8.550 -6.417 19.568 1.00 90.62 118 SER A C 1
ATOM 915 O O . SER A 1 118 ? -7.978 -6.539 18.487 1.00 90.62 118 SER A O 1
ATOM 917 N N . PHE A 1 119 ? -9.428 -5.440 19.797 1.00 92.56 119 PHE A N 1
ATOM 918 C CA . PHE A 1 119 ? -9.734 -4.385 18.835 1.00 92.56 119 PHE A CA 1
ATOM 919 C C . PHE A 1 119 ? -8.477 -3.583 18.475 1.00 92.56 119 PHE A C 1
ATOM 921 O O . PHE A 1 119 ? -8.131 -3.476 17.300 1.00 92.56 119 PHE A O 1
ATOM 928 N N . ALA A 1 120 ? -7.733 -3.108 19.480 1.00 93.06 120 ALA A N 1
ATOM 929 C CA . ALA A 1 120 ? -6.482 -2.384 19.280 1.00 93.06 120 ALA A CA 1
ATOM 930 C C . ALA A 1 120 ? -5.476 -3.185 18.438 1.00 93.06 120 ALA A C 1
ATOM 932 O O . ALA A 1 120 ? -4.902 -2.643 17.496 1.00 93.06 120 ALA A O 1
ATOM 933 N N . ALA A 1 121 ? -5.308 -4.482 18.718 1.00 94.00 121 ALA A N 1
ATOM 934 C CA . ALA A 1 121 ? -4.427 -5.360 17.950 1.00 94.00 121 ALA A CA 1
ATOM 935 C C . ALA A 1 121 ? -4.822 -5.440 16.464 1.00 94.00 121 ALA A C 1
ATOM 937 O O . ALA A 1 121 ? -3.954 -5.340 15.597 1.00 94.00 121 ALA A O 1
ATOM 938 N N . LYS A 1 122 ? -6.121 -5.547 16.159 1.00 96.50 122 LYS A N 1
ATOM 939 C CA . LYS A 1 122 ? -6.617 -5.569 14.775 1.00 96.50 122 LYS A CA 1
ATOM 940 C C . LYS A 1 122 ? -6.411 -4.236 14.054 1.00 96.50 122 LYS A C 1
ATOM 942 O O . LYS A 1 122 ? -6.014 -4.238 12.892 1.00 96.50 122 LYS A O 1
ATOM 947 N N . ILE A 1 123 ? -6.624 -3.101 14.725 1.00 97.06 123 ILE A N 1
ATOM 948 C CA . ILE A 1 123 ? -6.356 -1.786 14.119 1.00 97.06 123 ILE A CA 1
ATOM 949 C C . ILE A 1 123 ? -4.864 -1.611 13.830 1.00 97.06 123 ILE A C 1
ATOM 951 O O . ILE A 1 123 ? -4.503 -1.161 12.746 1.00 97.06 123 ILE A O 1
ATOM 955 N N . ILE A 1 124 ? -3.983 -2.020 14.749 1.00 96.25 124 ILE A N 1
ATOM 956 C CA . ILE A 1 124 ? -2.529 -2.007 14.513 1.00 96.25 124 ILE A CA 1
ATOM 957 C C . ILE A 1 124 ? -2.177 -2.872 13.308 1.00 96.25 124 ILE A C 1
ATOM 959 O O . ILE A 1 124 ? -1.363 -2.460 12.488 1.00 96.25 124 ILE A O 1
ATOM 963 N N . GLN A 1 125 ? -2.794 -4.049 13.187 1.00 97.12 125 GLN A N 1
ATOM 964 C CA . GLN A 1 125 ? -2.579 -4.925 12.044 1.00 97.12 125 GLN A CA 1
ATOM 965 C C . GLN A 1 125 ? -3.009 -4.256 10.732 1.00 97.12 125 GLN A C 1
ATOM 967 O O . GLN A 1 125 ? -2.220 -4.243 9.796 1.00 97.12 125 GLN A O 1
ATOM 972 N N . LEU A 1 126 ? -4.201 -3.645 10.672 1.00 98.38 126 LEU A N 1
ATOM 973 C CA . LEU A 1 126 ? -4.652 -2.901 9.487 1.00 98.38 126 LEU A CA 1
ATOM 974 C C . LEU A 1 126 ? -3.674 -1.776 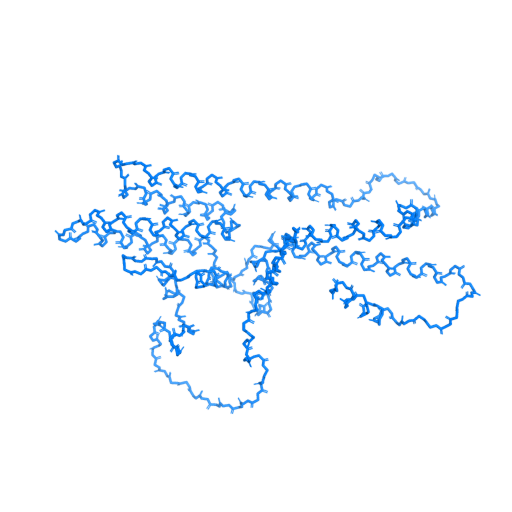9.117 1.00 98.38 126 LEU A C 1
ATOM 976 O O . LEU A 1 126 ? -3.282 -1.658 7.959 1.00 98.38 126 LEU A O 1
ATOM 980 N N . LEU A 1 127 ? -3.271 -0.951 10.091 1.00 98.06 127 LEU A N 1
ATOM 981 C CA . LEU A 1 127 ? -2.331 0.145 9.846 1.00 98.06 127 LEU A CA 1
ATOM 982 C C . LEU A 1 127 ? -0.988 -0.380 9.345 1.00 98.06 127 LEU A C 1
ATOM 984 O O . LEU A 1 127 ? -0.431 0.183 8.410 1.00 98.06 127 LEU A O 1
ATOM 988 N N . LYS A 1 128 ? -0.494 -1.474 9.929 1.00 97.19 128 LYS A N 1
ATOM 989 C CA . LYS A 1 128 ? 0.742 -2.117 9.494 1.00 97.19 128 LYS A CA 1
ATOM 990 C C . LYS A 1 128 ? 0.631 -2.571 8.041 1.00 97.19 128 LYS A C 1
ATOM 992 O O . LYS A 1 128 ? 1.464 -2.166 7.236 1.00 97.19 128 LYS A O 1
ATOM 997 N N . GLU A 1 129 ? -0.415 -3.324 7.702 1.00 97.44 129 GLU A N 1
ATOM 998 C CA . GLU A 1 129 ? -0.664 -3.798 6.336 1.00 97.44 129 GLU A CA 1
ATOM 999 C C . GLU A 1 129 ? -0.749 -2.629 5.345 1.00 97.44 129 GLU A C 1
ATOM 1001 O O . GLU A 1 129 ? -0.134 -2.686 4.282 1.00 97.44 129 GLU A O 1
ATOM 1006 N N . TRP A 1 130 ? -1.407 -1.526 5.710 1.00 97.81 130 TRP A N 1
ATOM 1007 C CA . TRP A 1 130 ? -1.456 -0.328 4.872 1.00 97.81 130 TRP A CA 1
ATOM 1008 C C . TRP A 1 130 ? -0.069 0.314 4.706 1.00 97.81 130 TRP A C 1
ATOM 1010 O O . TRP A 1 130 ? 0.369 0.547 3.582 1.00 97.81 130 TRP A O 1
ATOM 1020 N N . THR A 1 131 ? 0.663 0.554 5.798 1.00 97.44 131 THR A N 1
ATOM 1021 C CA . THR A 1 131 ? 1.991 1.198 5.747 1.00 97.44 131 THR A CA 1
ATOM 1022 C C . THR A 1 131 ? 3.055 0.364 5.032 1.00 97.44 131 THR A C 1
ATOM 1024 O O . THR A 1 131 ? 3.993 0.936 4.484 1.00 97.44 131 THR A O 1
ATOM 1027 N N . GLU A 1 132 ? 2.919 -0.965 5.023 1.00 95.12 132 GLU A N 1
ATOM 1028 C CA . GLU A 1 132 ? 3.820 -1.879 4.313 1.00 95.12 132 GLU A CA 1
ATOM 1029 C C . GLU A 1 132 ? 3.436 -2.033 2.836 1.00 95.12 132 GLU A C 1
ATOM 1031 O O . GLU A 1 132 ? 4.318 -2.096 1.984 1.00 95.12 132 GLU A O 1
ATOM 1036 N N . THR A 1 133 ? 2.136 -2.058 2.519 1.00 95.06 133 THR A N 1
ATOM 1037 C CA . THR A 1 133 ? 1.653 -2.232 1.138 1.00 95.06 133 THR A CA 1
ATOM 1038 C C . THR A 1 133 ? 1.752 -0.939 0.333 1.00 95.06 133 THR A C 1
ATOM 1040 O O . THR A 1 133 ? 2.154 -0.964 -0.824 1.00 95.06 133 THR A O 1
ATOM 1043 N N . PHE A 1 134 ? 1.401 0.195 0.946 1.00 95.00 134 PHE A N 1
ATOM 1044 C CA . PHE A 1 134 ? 1.316 1.497 0.285 1.00 95.00 134 PHE A CA 1
ATOM 1045 C C . PHE A 1 134 ? 1.991 2.602 1.114 1.00 95.00 134 PHE A C 1
ATOM 1047 O O . PHE A 1 134 ? 1.327 3.536 1.579 1.00 95.00 134 PHE A O 1
ATOM 1054 N N . PRO A 1 135 ? 3.318 2.543 1.316 1.00 94.19 135 PRO A N 1
ATOM 1055 C CA . PRO A 1 135 ? 4.028 3.509 2.155 1.00 94.19 135 PRO A CA 1
ATOM 1056 C C . PRO A 1 135 ? 3.853 4.965 1.683 1.00 94.19 135 PRO A C 1
ATOM 1058 O O . PRO A 1 135 ? 3.831 5.880 2.507 1.00 94.19 135 PRO A O 1
ATOM 1061 N N . TYR A 1 136 ? 3.665 5.199 0.380 1.00 90.00 136 TYR A N 1
ATOM 1062 C CA . TYR A 1 136 ? 3.562 6.545 -0.207 1.00 90.00 136 TYR A CA 1
ATOM 1063 C C . TYR A 1 136 ? 2.265 7.279 0.115 1.00 90.00 136 TYR A C 1
ATOM 1065 O O . TYR A 1 136 ? 2.220 8.505 0.025 1.00 90.00 136 TYR A O 1
ATOM 1073 N N . ASP A 1 137 ? 1.241 6.576 0.596 1.00 93.25 137 ASP A N 1
ATOM 1074 C CA . ASP A 1 137 ? 0.038 7.229 1.117 1.00 93.25 137 ASP A CA 1
ATOM 1075 C C . ASP A 1 137 ? 0.346 8.132 2.316 1.00 93.25 137 ASP A C 1
ATOM 1077 O O . ASP A 1 137 ? -0.404 9.068 2.595 1.00 93.25 137 ASP A O 1
ATOM 1081 N N . PHE A 1 138 ? 1.472 7.889 2.992 1.00 95.38 138 PHE A N 1
ATOM 1082 C CA . PHE A 1 138 ? 1.913 8.585 4.196 1.00 95.38 138 PHE A CA 1
ATOM 1083 C C . PHE A 1 138 ? 3.039 9.595 3.952 1.00 95.38 138 PHE A C 1
ATOM 1085 O O . PHE A 1 138 ? 3.610 10.110 4.913 1.00 95.38 138 PHE A O 1
ATOM 1092 N N . GLN A 1 139 ? 3.374 9.887 2.692 1.00 90.25 139 GLN A N 1
ATOM 1093 C CA . GLN A 1 139 ? 4.435 10.844 2.362 1.00 90.25 139 GLN A CA 1
ATOM 1094 C C . GLN A 1 139 ? 4.080 12.283 2.790 1.00 90.25 139 GLN A C 1
ATOM 1096 O O . GLN A 1 139 ? 4.959 13.063 3.148 1.00 90.25 139 GLN A O 1
ATOM 1101 N N . ASP A 1 140 ? 2.787 12.626 2.751 1.00 88.69 140 ASP A N 1
ATOM 1102 C CA . ASP A 1 140 ? 2.291 13.979 2.991 1.00 88.69 140 ASP A CA 1
ATOM 1103 C C . ASP A 1 140 ? 2.019 14.191 4.493 1.00 88.69 140 ASP A C 1
ATOM 1105 O O . ASP A 1 140 ? 1.539 13.294 5.197 1.00 88.69 140 ASP A O 1
ATOM 1109 N N . GLU A 1 141 ? 2.253 15.410 4.997 1.00 92.62 141 GLU A N 1
ATOM 1110 C CA . GLU A 1 141 ? 2.099 15.723 6.428 1.00 92.62 141 GLU A CA 1
ATOM 1111 C C . GLU A 1 141 ? 0.689 15.435 6.961 1.00 92.62 141 GLU A C 1
ATOM 1113 O O . GLU A 1 141 ? 0.538 14.992 8.101 1.00 92.62 141 GLU A O 1
ATOM 1118 N N . LYS A 1 142 ? -0.345 15.643 6.132 1.00 95.50 142 LYS A N 1
ATOM 1119 C CA . LYS A 1 142 ? -1.745 15.365 6.489 1.00 95.50 142 LYS A CA 1
ATOM 1120 C C . LYS A 1 142 ? -1.954 13.883 6.804 1.00 95.50 142 LYS A C 1
ATOM 1122 O O . LYS A 1 142 ? -2.461 13.562 7.872 1.00 95.50 142 LYS A O 1
ATOM 1127 N N . SER A 1 143 ? -1.512 12.985 5.925 1.00 94.88 143 SER A N 1
ATOM 1128 C CA . SER A 1 143 ? -1.622 11.537 6.138 1.00 94.88 143 SER A CA 1
ATOM 1129 C C . SER A 1 143 ? -0.830 11.084 7.362 1.00 94.88 143 SER A C 1
ATOM 1131 O O . SER A 1 143 ? -1.321 10.308 8.180 1.00 94.88 143 SER A O 1
ATOM 1133 N N . MET A 1 144 ? 0.391 11.605 7.525 1.00 96.38 144 MET A N 1
ATOM 1134 C CA . MET A 1 144 ? 1.236 11.284 8.675 1.00 96.38 144 MET A CA 1
ATOM 1135 C C . MET A 1 144 ? 0.617 11.771 9.995 1.00 96.38 144 MET A C 1
ATOM 1137 O O . MET A 1 144 ? 0.752 11.110 11.027 1.00 96.38 144 MET A O 1
ATOM 1141 N N . LYS A 1 145 ? -0.077 12.915 9.979 1.00 97.25 145 LYS A N 1
ATOM 1142 C CA . LYS A 1 145 ? -0.842 13.416 11.123 1.00 97.25 145 LYS A CA 1
ATOM 1143 C C . LYS A 1 145 ? -1.985 12.462 11.478 1.00 97.25 145 LYS A C 1
ATOM 1145 O O . LYS A 1 145 ? -2.051 12.042 12.630 1.00 97.25 145 LYS A O 1
ATOM 1150 N N . GLU A 1 146 ? -2.815 12.068 10.513 1.00 98.06 146 GLU A N 1
ATOM 1151 C CA . GLU A 1 146 ? -3.927 11.134 10.754 1.00 98.06 146 GLU A CA 1
ATOM 1152 C C . GLU A 1 146 ? -3.432 9.783 11.296 1.00 98.06 146 GLU A C 1
ATOM 1154 O O . GLU A 1 146 ? -3.952 9.285 12.295 1.00 98.06 146 GLU A O 1
ATOM 1159 N N . LEU A 1 147 ? -2.352 9.226 10.730 1.00 97.81 147 LEU A N 1
ATOM 1160 C CA . LEU A 1 147 ? -1.726 8.000 11.242 1.00 97.81 147 LEU A CA 1
ATOM 1161 C C . LEU A 1 147 ? -1.334 8.138 12.721 1.00 97.81 147 LEU A C 1
ATOM 1163 O O . LEU A 1 147 ? -1.630 7.255 13.530 1.00 97.81 147 LEU A O 1
ATOM 1167 N N . LYS A 1 148 ? -0.681 9.250 13.086 1.00 96.50 148 LYS A N 1
ATOM 1168 C CA . LYS A 1 148 ? -0.266 9.528 14.469 1.00 96.50 148 LYS A CA 1
ATOM 1169 C C . LYS A 1 148 ? -1.460 9.688 15.405 1.00 96.50 148 LYS A C 1
ATOM 1171 O O . LYS A 1 148 ? -1.391 9.224 16.542 1.00 96.50 148 LYS A O 1
ATOM 1176 N N . GLU A 1 149 ? -2.546 10.307 14.949 1.00 96.81 149 GLU A N 1
ATOM 1177 C CA . GLU A 1 149 ? -3.766 10.445 15.743 1.00 96.81 149 GLU A CA 1
ATOM 1178 C C . GLU A 1 149 ? -4.422 9.092 16.029 1.00 96.81 149 GLU A C 1
ATOM 1180 O O . GLU A 1 149 ? -4.765 8.815 17.182 1.00 96.81 149 GLU A O 1
ATOM 1185 N N . ILE A 1 150 ? -4.552 8.225 15.019 1.00 96.88 150 ILE A N 1
ATOM 1186 C CA . ILE A 1 150 ? -5.092 6.871 15.206 1.00 96.88 150 ILE A CA 1
ATOM 1187 C C . ILE A 1 150 ? -4.184 6.090 16.158 1.00 96.88 150 ILE A C 1
ATOM 1189 O O . ILE A 1 150 ? -4.647 5.564 17.170 1.00 96.88 150 ILE A O 1
ATOM 1193 N N . ALA A 1 151 ? -2.879 6.076 15.886 1.00 94.62 151 ALA A N 1
ATOM 1194 C CA . ALA A 1 151 ? -1.885 5.394 16.704 1.00 94.62 151 ALA A CA 1
ATOM 1195 C C . ALA A 1 151 ? -1.936 5.831 18.178 1.00 94.62 151 ALA A C 1
ATOM 1197 O O . ALA A 1 151 ? -1.942 4.984 19.072 1.00 94.62 151 ALA A O 1
ATOM 1198 N N . HIS A 1 152 ? -2.045 7.139 18.438 1.00 93.50 152 HIS A N 1
ATOM 1199 C CA . HIS A 1 152 ? -2.155 7.677 19.791 1.00 93.50 152 HIS A CA 1
ATOM 1200 C C . HIS A 1 152 ? -3.395 7.146 20.528 1.00 93.50 152 HIS A C 1
ATOM 1202 O O . HIS A 1 152 ? -3.299 6.702 21.677 1.00 93.50 152 HIS A O 1
ATOM 1208 N N . ARG A 1 153 ? -4.553 7.122 19.859 1.00 91.38 153 ARG A N 1
ATOM 1209 C CA . ARG A 1 153 ? -5.814 6.621 20.436 1.00 91.38 153 ARG A CA 1
ATOM 1210 C C . ARG A 1 153 ? -5.747 5.128 20.763 1.00 91.38 153 ARG A C 1
ATOM 1212 O O . ARG A 1 153 ? -6.303 4.701 21.777 1.00 91.38 153 ARG A O 1
ATOM 1219 N N . ILE A 1 154 ? -5.048 4.351 19.936 1.00 91.12 154 ILE A N 1
ATOM 1220 C CA . ILE A 1 154 ? -4.827 2.915 20.139 1.00 91.12 154 ILE A CA 1
ATOM 1221 C C . ILE A 1 154 ? -3.845 2.650 21.288 1.00 91.12 154 ILE A C 1
ATOM 1223 O O . ILE A 1 154 ? -4.090 1.746 22.083 1.00 91.12 154 ILE A O 1
ATOM 1227 N N . THR A 1 155 ? -2.784 3.450 21.461 1.00 90.12 155 THR A N 1
ATOM 1228 C CA . THR A 1 155 ? -1.861 3.282 22.607 1.00 90.12 155 THR A CA 1
ATOM 1229 C C . THR A 1 155 ? -2.536 3.392 23.972 1.00 90.12 155 THR A C 1
ATOM 1231 O O . THR A 1 155 ? -2.097 2.733 24.909 1.00 90.12 155 THR A O 1
ATOM 1234 N N . GLN A 1 156 ? -3.621 4.159 24.079 1.00 85.81 156 GLN A N 1
ATOM 1235 C CA . GLN A 1 156 ? -4.413 4.284 25.309 1.00 85.81 156 GLN A CA 1
ATOM 1236 C C . GLN A 1 156 ? -5.159 2.983 25.683 1.00 85.81 156 GLN A C 1
ATOM 1238 O O . GLN A 1 156 ? -5.719 2.883 26.764 1.00 85.81 156 GLN A O 1
ATOM 1243 N N . CYS A 1 157 ? -5.187 1.971 24.807 1.00 82.06 157 CYS A N 1
ATOM 1244 C CA . CYS A 1 157 ? -5.843 0.685 25.076 1.00 82.06 157 CYS A CA 1
ATOM 1245 C C . CYS A 1 157 ? -4.945 -0.315 25.846 1.00 82.06 157 CYS A C 1
ATOM 1247 O O . CYS A 1 157 ? -5.432 -1.352 26.297 1.00 82.06 157 CYS A O 1
ATOM 1249 N N . ASP A 1 158 ? -3.638 -0.040 25.982 1.00 78.38 158 ASP A N 1
ATOM 1250 C CA . ASP A 1 158 ? -2.633 -0.919 26.616 1.00 78.38 158 ASP A CA 1
ATOM 1251 C C . ASP A 1 158 ? -1.633 -0.113 27.471 1.00 78.38 158 ASP A C 1
ATOM 1253 O O . ASP A 1 158 ? -0.413 -0.232 27.326 1.00 78.38 158 ASP A O 1
ATOM 1257 N N . GLU A 1 159 ? -2.144 0.749 28.356 1.00 72.38 159 GLU A N 1
ATOM 1258 C CA . GLU A 1 159 ? -1.306 1.652 29.165 1.00 72.38 159 GLU A CA 1
ATOM 1259 C C . GLU A 1 159 ? -0.325 0.910 30.094 1.00 72.38 159 GLU A C 1
ATOM 1261 O O . GLU A 1 159 ? 0.780 1.390 30.337 1.00 72.38 159 GLU A O 1
ATOM 1266 N N . GLU A 1 160 ? -0.686 -0.287 30.566 1.00 72.25 160 GLU A N 1
ATOM 1267 C CA . GLU A 1 160 ? 0.082 -1.041 31.570 1.00 72.25 160 GLU A CA 1
ATOM 1268 C C . GLU A 1 160 ? 1.316 -1.761 31.009 1.00 72.25 160 GLU A C 1
ATOM 1270 O O . GLU A 1 160 ? 2.306 -1.917 31.721 1.00 72.25 160 GLU A O 1
ATOM 1275 N N . ASN A 1 161 ? 1.272 -2.227 29.754 1.00 72.19 161 ASN A N 1
ATOM 1276 C CA . ASN A 1 161 ? 2.267 -3.173 29.229 1.00 72.19 161 ASN A CA 1
ATOM 1277 C C . ASN A 1 161 ? 3.207 -2.552 28.183 1.00 72.19 161 ASN A C 1
ATOM 1279 O O . ASN A 1 161 ? 4.219 -3.153 27.811 1.00 72.19 161 ASN A O 1
ATOM 1283 N N . GLY A 1 162 ? 2.869 -1.361 27.668 1.00 83.56 162 GLY A N 1
ATOM 1284 C CA . GLY A 1 162 ? 3.670 -0.600 26.702 1.00 83.56 162 GLY A CA 1
ATOM 1285 C C . GLY A 1 162 ? 3.978 -1.336 25.390 1.00 83.56 162 GLY A C 1
ATOM 1286 O O . GLY A 1 162 ? 4.782 -0.854 24.587 1.00 83.56 162 GLY A O 1
ATOM 1287 N N . THR A 1 163 ? 3.367 -2.499 25.154 1.00 88.50 163 THR A N 1
ATOM 1288 C CA . THR A 1 163 ? 3.683 -3.387 24.030 1.00 88.50 163 THR A CA 1
ATOM 1289 C C . THR A 1 163 ? 3.122 -2.801 22.744 1.00 88.50 163 THR A C 1
ATOM 1291 O O . THR A 1 163 ? 3.846 -2.666 21.759 1.00 88.50 163 THR A O 1
ATOM 1294 N N . VAL A 1 164 ? 1.874 -2.329 22.793 1.00 89.50 164 VAL A N 1
ATOM 1295 C CA . VAL A 1 164 ? 1.236 -1.591 21.693 1.00 89.50 164 VAL A CA 1
ATOM 1296 C C . VAL A 1 164 ? 2.074 -0.384 21.269 1.00 89.50 164 VAL A C 1
ATOM 1298 O O . VAL A 1 164 ? 2.318 -0.182 20.080 1.00 89.50 164 VAL A O 1
ATOM 1301 N N . LYS A 1 165 ? 2.585 0.385 22.239 1.00 91.50 165 LYS A N 1
ATOM 1302 C CA . LYS A 1 165 ? 3.432 1.555 21.971 1.00 91.50 165 LYS A CA 1
ATOM 1303 C C . LYS A 1 165 ? 4.701 1.171 21.211 1.00 91.50 165 LYS A C 1
ATOM 1305 O O . LYS A 1 165 ? 5.029 1.830 20.231 1.00 91.50 165 LYS A O 1
ATOM 1310 N N . LYS A 1 166 ? 5.382 0.092 21.616 1.00 92.88 166 LYS A N 1
ATOM 1311 C CA . LYS A 1 166 ? 6.581 -0.407 20.920 1.00 92.88 166 LYS A CA 1
ATOM 1312 C C . LYS A 1 166 ? 6.278 -0.822 19.481 1.00 92.88 166 LYS A C 1
ATOM 1314 O O . LYS A 1 166 ? 7.022 -0.438 18.584 1.00 92.88 166 LYS A O 1
ATOM 1319 N N . ILE A 1 167 ? 5.185 -1.556 19.253 1.00 94.00 167 ILE A N 1
ATOM 1320 C CA . ILE A 1 167 ? 4.786 -2.002 17.907 1.00 94.00 167 ILE A CA 1
ATOM 1321 C C . ILE A 1 167 ? 4.511 -0.797 17.001 1.00 94.00 167 ILE A C 1
ATOM 1323 O O . ILE A 1 167 ? 5.035 -0.725 15.892 1.00 94.00 167 ILE A O 1
ATOM 1327 N N . ILE A 1 168 ? 3.748 0.181 17.494 1.00 94.62 168 ILE A N 1
ATOM 1328 C CA . ILE A 1 168 ? 3.438 1.416 16.765 1.00 94.62 168 ILE A CA 1
ATOM 1329 C C . ILE A 1 168 ? 4.706 2.218 16.456 1.00 94.62 168 ILE A C 1
ATOM 1331 O O . ILE A 1 168 ? 4.869 2.701 15.333 1.00 94.62 168 ILE A O 1
ATOM 1335 N N . SER A 1 169 ? 5.614 2.360 17.427 1.00 94.81 169 SER A N 1
ATOM 1336 C CA . SER A 1 169 ? 6.888 3.053 17.217 1.00 94.81 169 SER A CA 1
ATOM 1337 C C . SER A 1 169 ? 7.736 2.364 16.149 1.00 94.81 169 SER A C 1
ATOM 1339 O O . SER A 1 169 ? 8.241 3.048 15.263 1.00 94.81 169 SER A O 1
ATOM 1341 N N . GLN A 1 170 ? 7.833 1.031 16.178 1.00 96.69 170 GLN A N 1
ATOM 1342 C CA . GLN A 1 170 ? 8.570 0.267 15.171 1.00 96.69 170 GLN A CA 1
ATOM 1343 C C . GLN A 1 170 ? 7.949 0.405 13.776 1.00 96.69 170 GLN A C 1
ATOM 1345 O O . GLN A 1 170 ? 8.665 0.648 12.810 1.00 96.69 170 GLN A O 1
ATOM 1350 N N . MET A 1 171 ? 6.623 0.286 13.667 1.00 96.94 171 MET A N 1
ATOM 1351 C CA . MET A 1 171 ? 5.892 0.454 12.406 1.00 96.94 171 MET A CA 1
ATOM 1352 C C . MET A 1 171 ? 6.129 1.849 11.815 1.00 96.94 171 MET A C 1
ATOM 1354 O O . MET A 1 171 ? 6.502 1.980 10.652 1.00 96.94 171 MET A O 1
ATOM 1358 N N . THR A 1 172 ? 5.995 2.891 12.640 1.00 96.00 172 THR A N 1
ATOM 1359 C CA . THR A 1 172 ? 6.226 4.281 12.218 1.00 96.00 172 THR A CA 1
ATOM 1360 C C . THR A 1 172 ? 7.676 4.494 11.781 1.00 96.00 172 THR A C 1
ATOM 1362 O O . THR A 1 172 ? 7.930 5.158 10.782 1.00 96.00 172 THR A O 1
ATOM 1365 N N . GLN A 1 173 ? 8.641 3.910 12.496 1.00 96.62 173 GLN A N 1
ATOM 1366 C CA . GLN A 1 173 ? 10.053 3.996 12.132 1.00 96.62 173 GLN A CA 1
ATOM 1367 C C . GLN A 1 173 ? 10.349 3.303 10.795 1.00 96.62 173 GLN A C 1
ATOM 1369 O O . GLN A 1 173 ? 11.038 3.881 9.957 1.00 96.62 173 GLN A O 1
ATOM 1374 N N . ASN A 1 174 ? 9.813 2.100 10.572 1.00 97.31 174 ASN A N 1
ATOM 1375 C CA . ASN A 1 174 ? 9.982 1.364 9.316 1.00 97.31 174 ASN A CA 1
ATOM 1376 C C . ASN A 1 174 ? 9.407 2.142 8.125 1.00 97.31 174 ASN A C 1
ATOM 1378 O O . ASN A 1 174 ? 10.051 2.242 7.078 1.00 97.31 174 ASN A O 1
ATOM 1382 N N . LEU A 1 175 ? 8.229 2.744 8.304 1.00 97.50 175 LEU A N 1
ATOM 1383 C CA . LEU A 1 175 ? 7.606 3.602 7.301 1.00 97.50 175 LEU A CA 1
ATOM 1384 C C . LEU A 1 175 ? 8.502 4.797 6.949 1.00 97.50 175 LEU A C 1
ATOM 1386 O O . LEU A 1 175 ? 8.772 5.044 5.777 1.00 97.50 175 LEU A O 1
ATOM 1390 N N . LEU A 1 176 ? 9.016 5.510 7.956 1.00 96.19 176 LEU A N 1
ATOM 1391 C CA . LEU A 1 176 ? 9.896 6.661 7.736 1.00 96.19 176 LEU A CA 1
ATOM 1392 C C . LEU A 1 176 ? 11.200 6.268 7.033 1.00 96.19 176 LEU A C 1
ATOM 1394 O O . LEU A 1 176 ? 11.648 6.991 6.147 1.00 96.19 176 LEU A O 1
ATOM 1398 N N . MET A 1 177 ? 11.788 5.121 7.385 1.00 96.06 177 MET A N 1
ATOM 1399 C CA . MET A 1 177 ? 12.969 4.591 6.696 1.00 96.06 177 MET A CA 1
ATOM 1400 C C . MET A 1 177 ? 12.678 4.292 5.220 1.00 96.06 177 MET A C 1
ATOM 1402 O O . MET A 1 177 ? 13.473 4.657 4.357 1.00 96.06 177 MET A O 1
ATOM 1406 N N . THR A 1 178 ? 11.527 3.681 4.929 1.00 93.62 178 THR A N 1
ATOM 1407 C CA . THR A 1 178 ? 11.088 3.367 3.558 1.00 93.62 178 THR A CA 1
ATOM 1408 C C . THR A 1 178 ? 10.898 4.639 2.728 1.00 93.62 178 THR A C 1
ATOM 1410 O O . THR A 1 178 ? 11.423 4.750 1.620 1.00 93.62 178 THR A O 1
ATOM 1413 N N . LEU A 1 179 ? 10.214 5.640 3.291 1.00 92.50 179 LEU A N 1
ATOM 1414 C CA . LEU A 1 179 ? 10.008 6.938 2.645 1.00 92.50 179 LEU A CA 1
ATOM 1415 C C . LEU A 1 179 ? 11.332 7.685 2.419 1.00 92.50 179 LEU A C 1
ATOM 1417 O O . LEU A 1 179 ? 11.559 8.232 1.341 1.00 92.50 179 LEU A O 1
ATOM 1421 N N . ALA A 1 180 ? 12.240 7.671 3.399 1.00 92.81 180 ALA A N 1
ATOM 1422 C CA . ALA A 1 180 ? 13.545 8.318 3.285 1.00 92.81 180 ALA A CA 1
ATOM 1423 C C . ALA A 1 180 ? 14.422 7.684 2.195 1.00 92.81 180 ALA A C 1
ATOM 1425 O O . ALA A 1 180 ? 15.031 8.410 1.410 1.00 92.81 180 ALA A O 1
ATOM 1426 N N . ALA A 1 181 ? 14.460 6.349 2.116 1.00 89.88 181 ALA A N 1
ATOM 1427 C CA . ALA A 1 181 ? 15.214 5.633 1.089 1.00 89.88 181 ALA A CA 1
ATOM 1428 C C . ALA A 1 181 ? 14.736 6.006 -0.323 1.00 89.88 181 ALA A C 1
ATOM 1430 O O . ALA A 1 181 ? 15.555 6.273 -1.206 1.00 89.88 181 ALA A O 1
ATOM 1431 N N . ARG A 1 182 ? 13.417 6.114 -0.532 1.00 82.44 182 ARG A N 1
ATOM 1432 C CA . ARG A 1 182 ? 12.884 6.550 -1.828 1.00 82.44 182 ARG A CA 1
ATOM 1433 C C . ARG A 1 182 ? 13.176 8.016 -2.124 1.00 82.44 182 ARG A C 1
ATOM 1435 O O . ARG A 1 182 ? 13.554 8.322 -3.251 1.00 82.44 182 ARG A O 1
ATOM 1442 N N . ASN A 1 183 ? 13.038 8.910 -1.147 1.00 85.06 183 ASN A N 1
ATOM 1443 C CA . ASN A 1 183 ? 13.349 10.327 -1.353 1.00 85.06 183 ASN A CA 1
ATOM 1444 C C . ASN A 1 183 ? 14.813 10.518 -1.779 1.00 85.06 183 ASN A C 1
ATOM 1446 O O . ASN A 1 183 ? 15.089 11.272 -2.708 1.00 85.06 183 ASN A O 1
ATOM 1450 N N . GLN A 1 184 ? 15.745 9.773 -1.173 1.00 86.50 184 GLN A N 1
ATOM 1451 C CA . GLN A 1 184 ? 17.151 9.771 -1.591 1.00 86.50 184 GLN A CA 1
ATOM 1452 C C . GLN A 1 184 ? 17.327 9.263 -3.026 1.00 86.50 184 GLN A C 1
ATOM 1454 O O . GLN A 1 184 ? 18.058 9.871 -3.807 1.00 86.50 184 GLN A O 1
ATOM 1459 N N . TYR A 1 185 ? 16.645 8.174 -3.393 1.00 81.38 185 TYR A N 1
ATOM 1460 C CA . TYR A 1 185 ? 16.668 7.656 -4.762 1.00 81.38 185 TYR A CA 1
ATOM 1461 C C . TYR A 1 185 ? 16.159 8.696 -5.775 1.00 81.38 185 TYR A C 1
ATOM 1463 O O . TYR A 1 185 ? 16.798 8.926 -6.804 1.00 81.38 185 TYR A O 1
ATOM 1471 N N . GLN A 1 186 ? 15.054 9.380 -5.467 1.00 78.44 186 GLN A N 1
ATOM 1472 C CA . GLN A 1 186 ? 14.515 10.451 -6.307 1.00 78.44 186 GLN A CA 1
ATOM 1473 C C . GLN A 1 186 ? 15.490 11.627 -6.435 1.00 78.44 186 GLN A C 1
ATOM 1475 O O . GLN A 1 186 ? 15.735 12.083 -7.549 1.00 78.44 186 GLN A O 1
ATOM 1480 N N . GLU A 1 187 ? 16.114 12.066 -5.341 1.00 81.62 187 GLU A N 1
ATOM 1481 C CA . GLU A 1 187 ? 17.085 13.167 -5.360 1.00 81.62 187 GLU A CA 1
ATOM 1482 C C . GLU A 1 187 ? 18.323 12.830 -6.211 1.00 81.62 187 GLU A C 1
ATOM 1484 O O . GLU A 1 187 ? 18.788 13.645 -7.012 1.00 81.62 187 GLU A O 1
ATOM 1489 N N . ILE A 1 188 ? 18.857 11.609 -6.079 1.00 80.25 188 ILE A N 1
ATOM 1490 C CA . ILE A 1 188 ? 19.963 11.121 -6.916 1.00 80.25 188 ILE A CA 1
ATOM 1491 C C . ILE A 1 188 ? 19.540 11.135 -8.385 1.00 80.25 188 ILE A C 1
ATOM 1493 O O . ILE A 1 188 ? 20.265 11.643 -9.241 1.00 80.25 188 ILE A O 1
ATOM 1497 N N . ARG A 1 189 ? 18.341 10.635 -8.684 1.00 73.94 189 ARG A N 1
ATOM 1498 C CA . ARG A 1 189 ? 17.804 10.601 -10.042 1.00 73.94 189 ARG A CA 1
ATOM 1499 C C . ARG A 1 189 ? 17.619 11.997 -10.637 1.00 73.94 189 ARG A C 1
ATOM 1501 O O . ARG A 1 189 ? 17.926 12.196 -11.810 1.00 73.94 189 ARG A O 1
ATOM 1508 N N . GLU A 1 190 ? 17.156 12.969 -9.858 1.00 72.50 190 GLU A N 1
ATOM 1509 C CA . GLU A 1 190 ? 17.023 14.360 -10.303 1.00 72.50 190 GLU A CA 1
ATOM 1510 C C . GLU A 1 190 ? 18.370 14.996 -10.648 1.00 72.50 190 GLU A C 1
ATOM 1512 O O . GLU A 1 190 ? 18.470 15.688 -11.664 1.00 72.50 190 GLU A O 1
ATOM 1517 N N . LYS A 1 191 ? 19.429 14.691 -9.887 1.00 73.62 191 LYS A N 1
ATOM 1518 C CA . LYS A 1 191 ? 20.799 15.130 -10.205 1.00 73.62 191 LYS A CA 1
ATOM 1519 C C . LYS A 1 191 ? 21.273 14.605 -11.563 1.00 73.62 191 LYS A C 1
ATOM 1521 O O . LYS A 1 191 ? 21.957 15.328 -12.280 1.00 73.62 191 LYS A O 1
ATOM 1526 N N . PHE A 1 192 ? 20.876 13.389 -11.945 1.00 66.00 192 PHE A N 1
ATOM 1527 C CA . PHE A 1 192 ? 21.190 12.806 -13.257 1.00 66.00 192 PHE A CA 1
ATOM 1528 C C . PHE A 1 192 ? 20.211 13.202 -14.376 1.00 66.00 192 PHE A C 1
ATOM 1530 O O . PHE A 1 192 ? 20.546 13.057 -15.549 1.00 66.00 192 PHE A O 1
ATOM 1537 N N . ARG A 1 193 ? 19.010 13.702 -14.044 1.00 63.94 193 ARG A N 1
ATOM 1538 C CA . ARG A 1 193 ? 18.009 14.177 -15.018 1.00 63.94 193 ARG A CA 1
ATOM 1539 C C . ARG A 1 193 ? 18.384 15.531 -15.625 1.00 63.94 193 ARG A C 1
ATOM 1541 O O . ARG A 1 193 ? 17.877 15.847 -16.700 1.00 63.94 193 ARG A O 1
ATOM 1548 N N . GLN A 1 194 ? 19.221 16.338 -14.964 1.00 50.44 194 GLN A N 1
ATOM 1549 C CA . GLN A 1 194 ? 19.571 17.663 -15.476 1.00 50.44 194 GLN A CA 1
ATOM 1550 C C . GLN A 1 194 ? 20.135 17.557 -16.902 1.00 50.44 194 GLN A C 1
ATOM 1552 O O . GLN A 1 194 ? 21.144 16.875 -17.109 1.00 50.44 194 GLN A O 1
ATOM 1557 N N . PRO A 1 195 ? 19.499 18.210 -17.895 1.00 47.50 195 PRO A N 1
ATOM 1558 C CA . PRO A 1 195 ? 20.070 18.271 -19.221 1.00 47.50 195 PRO A CA 1
ATOM 1559 C C . PRO A 1 195 ? 21.437 18.941 -19.119 1.00 47.50 195 PRO A C 1
ATOM 1561 O O . PRO A 1 195 ? 21.622 19.910 -18.379 1.00 47.50 195 PRO A O 1
ATOM 1564 N N . VAL A 1 196 ? 22.397 18.446 -19.895 1.00 43.69 196 VAL A N 1
ATOM 1565 C CA . VAL A 1 196 ? 23.622 19.189 -20.192 1.00 43.69 196 VAL A CA 1
ATOM 1566 C C . VAL A 1 196 ? 23.211 20.399 -21.040 1.00 43.69 196 VAL A C 1
ATOM 1568 O O . VAL A 1 196 ? 23.337 20.381 -22.258 1.00 43.69 196 VAL A O 1
ATOM 1571 N N . THR A 1 197 ? 22.642 21.433 -20.423 1.00 38.62 197 THR A N 1
ATOM 1572 C CA . THR A 1 197 ? 22.376 22.721 -21.068 1.00 38.62 197 THR A CA 1
ATOM 1573 C C . THR A 1 197 ? 23.370 23.753 -20.567 1.00 38.62 197 THR A C 1
ATOM 1575 O O . THR A 1 197 ? 23.362 24.145 -19.404 1.00 38.62 197 THR A O 1
ATOM 1578 N N . ASP A 1 198 ? 24.217 24.164 -21.508 1.00 36.56 198 ASP A N 1
ATOM 1579 C CA . ASP A 1 198 ? 24.808 25.488 -21.650 1.00 36.56 198 ASP A CA 1
ATOM 1580 C C . ASP A 1 198 ? 25.571 26.075 -20.459 1.00 36.56 198 ASP A C 1
ATOM 1582 O O . ASP A 1 198 ? 25.111 26.967 -19.746 1.00 36.56 198 ASP A O 1
ATOM 1586 N N . LYS A 1 199 ? 26.879 25.787 -20.432 1.00 36.78 199 LYS A N 1
ATOM 1587 C CA . LYS A 1 199 ? 27.824 26.896 -20.248 1.00 36.78 199 LYS A CA 1
ATOM 1588 C C . LYS A 1 199 ? 27.777 27.767 -21.502 1.00 36.78 199 LYS A C 1
ATOM 1590 O O . LYS A 1 199 ? 28.591 27.616 -22.410 1.00 36.78 199 LYS A O 1
ATOM 1595 N N . GLY A 1 200 ? 26.806 28.674 -21.530 1.00 35.31 200 GLY A N 1
ATOM 1596 C CA . GLY A 1 200 ? 26.723 29.742 -22.509 1.00 35.31 200 GLY A CA 1
ATOM 1597 C C . GLY A 1 200 ? 28.007 30.568 -22.501 1.00 35.31 200 GLY A C 1
ATOM 1598 O O . GLY A 1 200 ? 28.226 31.406 -21.634 1.00 35.31 200 GLY A O 1
ATOM 1599 N N . THR A 1 201 ? 28.847 30.350 -23.507 1.00 29.64 201 THR A N 1
ATOM 1600 C CA . THR A 1 201 ? 29.664 31.418 -24.078 1.00 29.64 201 THR A CA 1
ATOM 1601 C C . THR A 1 201 ? 29.303 31.499 -25.547 1.00 29.64 201 THR A C 1
ATOM 1603 O O . THR A 1 201 ? 29.608 30.622 -26.348 1.00 29.64 201 THR A O 1
ATOM 1606 N N . ILE A 1 202 ? 28.576 32.566 -25.860 1.00 45.75 202 ILE A N 1
ATOM 1607 C CA . ILE A 1 202 ? 28.300 33.057 -27.201 1.00 45.75 202 ILE A CA 1
ATOM 1608 C C . ILE A 1 202 ? 29.642 33.214 -27.911 1.00 45.75 202 ILE A C 1
ATOM 1610 O O . ILE A 1 202 ? 30.299 34.223 -27.697 1.00 45.75 202 ILE A O 1
ATOM 1614 N N . LEU A 1 203 ? 30.049 32.269 -28.756 1.00 34.75 203 LEU A N 1
ATOM 1615 C CA . LEU A 1 203 ? 31.016 32.533 -29.817 1.00 34.75 203 LEU A CA 1
ATOM 1616 C C . LEU A 1 203 ? 30.694 31.678 -31.040 1.00 34.75 203 LEU A C 1
ATOM 1618 O O . LEU A 1 203 ? 30.443 30.479 -30.974 1.00 34.75 203 LEU A O 1
ATOM 1622 N N . LYS A 1 204 ? 30.654 32.374 -32.171 1.00 38.69 204 LYS A N 1
ATOM 1623 C CA . LYS A 1 204 ? 30.337 31.868 -33.498 1.00 38.69 204 LYS A CA 1
ATOM 1624 C C . LYS A 1 204 ? 31.281 30.738 -33.941 1.00 38.69 204 LYS A C 1
ATOM 1626 O O . LYS A 1 204 ? 32.426 30.662 -33.513 1.00 38.69 204 LYS A O 1
ATOM 1631 N N . THR A 1 205 ? 30.814 30.033 -34.974 1.00 37.00 205 THR A N 1
ATOM 1632 C CA . THR A 1 205 ? 31.534 29.226 -35.981 1.00 37.00 205 THR A CA 1
ATOM 1633 C C . THR A 1 205 ? 31.820 27.738 -35.702 1.00 37.00 205 THR A C 1
ATOM 1635 O O . THR A 1 205 ? 32.611 27.380 -34.842 1.00 37.00 205 THR A O 1
ATOM 1638 N N . LYS A 1 206 ? 31.261 26.925 -36.624 1.00 27.09 206 LYS A N 1
ATOM 1639 C CA . LYS A 1 206 ? 31.532 25.521 -37.007 1.00 27.09 206 LYS A CA 1
ATOM 1640 C C . LYS A 1 206 ? 30.692 24.434 -36.297 1.00 27.09 206 LYS A C 1
ATOM 1642 O O . LYS A 1 206 ? 30.787 24.298 -35.083 1.00 27.09 206 LYS A O 1
ATOM 1647 N N . PRO A 1 207 ? 29.911 23.612 -37.035 1.00 36.91 207 PRO A N 1
ATOM 1648 C CA . PRO A 1 207 ? 29.257 22.443 -36.460 1.00 36.91 207 PRO A CA 1
ATOM 1649 C C . PRO A 1 207 ? 30.328 21.376 -36.218 1.00 36.91 207 PRO A C 1
ATOM 1651 O O . PRO A 1 207 ? 30.658 20.595 -37.106 1.00 36.91 207 PRO A O 1
ATOM 1654 N N . GLN A 1 208 ? 30.926 21.359 -35.029 1.00 37.62 208 GLN A N 1
ATOM 1655 C CA . GLN A 1 208 ? 31.629 20.169 -34.558 1.00 37.62 208 GLN A CA 1
ATOM 1656 C C . GLN A 1 208 ? 30.597 19.215 -33.965 1.00 37.62 208 GLN A C 1
ATOM 1658 O O . GLN A 1 208 ? 30.403 19.136 -32.757 1.00 37.62 208 GLN A O 1
ATOM 1663 N N . SER A 1 209 ? 29.915 18.489 -34.846 1.00 47.62 209 SER A N 1
ATOM 1664 C CA . SER A 1 209 ? 29.179 17.284 -34.489 1.00 47.62 209 SER A CA 1
ATOM 1665 C C . SER A 1 209 ? 30.180 16.158 -34.222 1.00 47.62 209 SER A C 1
ATOM 1667 O O . SER A 1 209 ? 30.381 15.277 -35.053 1.00 47.62 209 SER A O 1
ATOM 1669 N N . SER A 1 210 ? 30.822 16.161 -33.059 1.00 48.06 210 SER A N 1
ATOM 1670 C CA . SER A 1 210 ? 31.377 14.931 -32.492 1.00 48.06 210 SER A CA 1
ATOM 1671 C C . SER A 1 210 ? 30.244 14.161 -31.806 1.00 48.06 210 SER A C 1
ATOM 1673 O O . SER A 1 210 ? 30.270 13.928 -30.599 1.00 48.06 210 SER A O 1
ATOM 1675 N N . GLN A 1 211 ? 29.205 13.789 -32.568 1.00 54.88 211 GLN A N 1
ATOM 1676 C CA . GLN A 1 211 ? 28.284 12.754 -32.104 1.00 54.88 211 GLN A CA 1
ATOM 1677 C C . GLN A 1 211 ? 29.107 11.471 -32.015 1.00 54.88 211 GLN A C 1
ATOM 1679 O O . GLN A 1 211 ? 29.459 10.879 -33.030 1.00 54.88 211 GLN A O 1
ATOM 1684 N N . LYS A 1 212 ? 29.492 11.109 -30.791 1.00 57.69 212 LYS A N 1
ATOM 1685 C CA . LYS A 1 212 ? 30.132 9.832 -30.503 1.00 57.69 212 LYS A CA 1
ATOM 1686 C C . LYS A 1 212 ? 29.178 8.728 -30.959 1.00 57.69 212 LYS A C 1
ATOM 1688 O O . LYS A 1 212 ? 28.044 8.689 -30.492 1.00 57.69 212 LYS A O 1
ATOM 1693 N N . ASP A 1 213 ? 29.640 7.886 -31.879 1.00 69.69 213 ASP A N 1
ATOM 1694 C CA . ASP A 1 213 ? 28.983 6.627 -32.240 1.00 69.69 213 ASP A CA 1
ATOM 1695 C C . ASP A 1 213 ? 28.690 5.849 -30.950 1.00 69.69 213 ASP A C 1
ATOM 1697 O O . ASP A 1 213 ? 29.527 5.830 -30.040 1.00 69.69 213 ASP A O 1
ATOM 1701 N N . ILE A 1 214 ? 27.521 5.227 -30.833 1.00 74.94 214 ILE A N 1
ATOM 1702 C CA . ILE A 1 214 ? 27.182 4.411 -29.665 1.00 74.94 214 ILE A CA 1
ATOM 1703 C C . ILE A 1 214 ? 28.228 3.310 -29.424 1.00 74.94 214 ILE A C 1
ATOM 1705 O O . ILE A 1 214 ? 28.583 3.034 -28.275 1.00 74.94 214 ILE A O 1
ATOM 1709 N N . LEU A 1 215 ? 28.829 2.784 -30.498 1.00 71.75 215 LEU A N 1
ATOM 1710 C CA . LEU A 1 215 ? 29.921 1.810 -30.427 1.00 71.75 215 LEU A CA 1
ATOM 1711 C C . LEU A 1 215 ? 31.233 2.409 -29.907 1.00 71.75 215 LEU A C 1
ATOM 1713 O O . LEU A 1 215 ? 32.084 1.685 -29.400 1.00 71.75 215 LEU A O 1
ATOM 1717 N N . SER A 1 216 ? 31.398 3.734 -29.968 1.00 75.69 216 SER A N 1
ATOM 1718 C CA . SER A 1 216 ? 32.522 4.429 -29.327 1.00 75.69 216 SER A CA 1
ATOM 1719 C C . SER A 1 216 ? 32.332 4.621 -27.816 1.00 75.69 216 SER A C 1
ATOM 1721 O O . SER A 1 216 ? 33.296 4.917 -27.110 1.00 75.69 216 SER A O 1
ATOM 1723 N N . VAL A 1 217 ? 31.100 4.457 -27.315 1.00 76.00 217 VAL A N 1
ATOM 1724 C CA . VAL A 1 217 ? 30.772 4.470 -25.880 1.00 76.00 217 VAL A CA 1
ATOM 1725 C C . VAL A 1 217 ? 30.834 3.056 -25.304 1.00 76.00 217 VAL A C 1
ATOM 1727 O O . VAL A 1 217 ? 31.374 2.863 -24.217 1.00 76.00 217 VAL A O 1
ATOM 1730 N N . CYS A 1 218 ? 30.323 2.064 -26.035 1.00 79.06 218 CYS A N 1
ATOM 1731 C CA . CYS A 1 218 ? 30.422 0.656 -25.676 1.00 79.06 218 CYS A CA 1
ATOM 1732 C C . CYS A 1 218 ? 30.650 -0.191 -26.931 1.00 79.06 218 CYS A C 1
ATOM 1734 O O . CYS A 1 218 ? 29.753 -0.354 -27.753 1.00 79.06 218 CYS A O 1
ATOM 1736 N N . CYS A 1 219 ? 31.857 -0.739 -27.064 1.00 78.06 219 CYS A N 1
ATOM 1737 C CA . CYS A 1 219 ? 32.256 -1.502 -28.246 1.00 78.06 219 CYS A CA 1
ATOM 1738 C C . CYS A 1 219 ? 31.640 -2.911 -28.298 1.00 78.06 219 CYS A C 1
ATOM 1740 O O . CYS A 1 219 ? 31.706 -3.558 -29.339 1.00 78.06 219 CYS A O 1
ATOM 1742 N N . ASP A 1 220 ? 31.098 -3.400 -27.177 1.00 86.69 220 ASP A N 1
ATOM 1743 C CA . ASP A 1 220 ? 30.473 -4.717 -27.059 1.00 86.69 220 ASP A CA 1
ATOM 1744 C C . ASP A 1 220 ? 28.940 -4.565 -26.993 1.00 86.69 220 ASP A C 1
ATOM 1746 O O . ASP A 1 220 ? 28.405 -4.131 -25.965 1.00 86.69 220 ASP A O 1
ATOM 1750 N N . PRO A 1 221 ? 28.212 -4.930 -28.066 1.00 83.75 221 PRO A N 1
ATOM 1751 C CA . PRO A 1 221 ? 26.756 -4.838 -28.108 1.00 83.75 221 PRO A CA 1
ATOM 1752 C C . PRO A 1 221 ? 26.058 -5.635 -27.002 1.00 83.75 221 PRO A C 1
ATOM 1754 O O . PRO A 1 221 ? 24.990 -5.229 -26.544 1.00 83.75 221 PRO A O 1
ATOM 1757 N N . LEU A 1 222 ? 26.650 -6.750 -26.555 1.00 87.69 222 LEU A N 1
ATOM 1758 C CA . LEU A 1 222 ? 26.078 -7.568 -25.490 1.00 87.69 222 LEU A CA 1
ATOM 1759 C C . LEU A 1 222 ? 26.146 -6.830 -24.153 1.00 87.69 222 LEU A C 1
ATOM 1761 O O . LEU A 1 222 ? 25.153 -6.774 -23.428 1.00 87.69 222 LEU A O 1
ATOM 1765 N N . VAL A 1 223 ? 27.292 -6.219 -23.848 1.00 88.19 223 VAL A N 1
ATOM 1766 C CA . VAL A 1 223 ? 27.465 -5.421 -22.627 1.00 88.19 223 VAL A CA 1
ATOM 1767 C C . VAL A 1 223 ? 26.526 -4.217 -22.646 1.00 88.19 223 VAL A C 1
ATOM 1769 O O . VAL A 1 223 ? 25.872 -3.944 -21.641 1.00 88.19 223 VAL A O 1
ATOM 1772 N N . LEU A 1 224 ? 26.389 -3.532 -23.785 1.00 86.12 224 LEU A N 1
ATOM 1773 C CA . LEU A 1 224 ? 25.456 -2.414 -23.926 1.00 86.12 224 LEU A CA 1
ATOM 1774 C C . LEU A 1 224 ? 24.003 -2.839 -23.656 1.00 86.12 224 LEU A C 1
ATOM 1776 O O . LEU A 1 224 ? 23.307 -2.178 -22.884 1.00 86.12 224 LEU A O 1
ATOM 1780 N N . ALA A 1 225 ? 23.560 -3.953 -24.245 1.00 87.56 225 ALA A N 1
ATOM 1781 C CA . ALA A 1 225 ? 22.219 -4.494 -24.028 1.00 87.56 225 ALA A CA 1
ATOM 1782 C C . ALA A 1 225 ? 21.985 -4.875 -22.557 1.00 87.56 225 ALA A C 1
ATOM 1784 O O . ALA A 1 225 ? 20.946 -4.537 -21.988 1.00 87.56 225 ALA A O 1
ATOM 1785 N N . GLN A 1 226 ? 22.967 -5.512 -21.912 1.00 90.69 226 GLN A N 1
ATOM 1786 C CA . GLN A 1 226 ? 22.903 -5.844 -20.486 1.00 90.69 226 GLN A CA 1
ATOM 1787 C C . GLN A 1 226 ? 22.766 -4.591 -19.616 1.00 90.69 226 GLN A C 1
ATOM 1789 O O . GLN A 1 226 ? 21.911 -4.549 -18.734 1.00 90.69 226 GLN A O 1
ATOM 1794 N N . GLN A 1 227 ? 23.556 -3.544 -19.878 1.00 89.81 227 GLN A N 1
ATOM 1795 C CA . GLN A 1 227 ? 23.462 -2.296 -19.116 1.00 89.81 227 GLN A CA 1
ATOM 1796 C C . GLN A 1 227 ? 22.105 -1.613 -19.302 1.00 89.81 227 GLN A C 1
ATOM 1798 O O . GLN A 1 227 ? 21.498 -1.198 -18.317 1.00 89.81 227 GLN A O 1
ATOM 1803 N N . LEU A 1 228 ? 21.591 -1.538 -20.534 1.00 89.69 228 LEU A N 1
ATOM 1804 C CA . LEU A 1 228 ? 20.254 -0.998 -20.799 1.00 89.69 228 LEU A CA 1
ATOM 1805 C C . LEU A 1 228 ? 19.159 -1.808 -20.095 1.00 89.69 228 LEU A C 1
ATOM 1807 O O . LEU A 1 228 ? 18.249 -1.210 -19.531 1.00 89.69 228 LEU A O 1
ATOM 1811 N N . THR A 1 229 ? 19.294 -3.135 -20.049 1.00 92.06 229 THR A N 1
ATOM 1812 C CA . THR A 1 229 ? 18.368 -4.025 -19.332 1.00 92.06 229 THR A CA 1
ATOM 1813 C C . THR A 1 229 ? 18.385 -3.759 -17.828 1.00 92.06 229 THR A C 1
ATOM 1815 O O . THR A 1 229 ? 17.330 -3.625 -17.219 1.00 92.06 229 THR A O 1
ATOM 1818 N N . HIS A 1 230 ? 19.562 -3.627 -17.207 1.00 88.44 230 HIS A N 1
ATOM 1819 C CA . HIS A 1 230 ? 19.658 -3.283 -15.781 1.00 88.44 230 HIS A CA 1
ATOM 1820 C C . HIS A 1 230 ? 18.993 -1.941 -15.474 1.00 88.44 230 HIS A C 1
ATOM 1822 O O . HIS A 1 230 ? 18.240 -1.809 -14.511 1.00 88.44 230 HIS A O 1
ATOM 1828 N N . ILE A 1 231 ? 19.255 -0.963 -16.334 1.00 87.81 231 ILE A N 1
ATOM 1829 C CA . ILE A 1 231 ? 18.700 0.380 -16.269 1.00 87.81 231 ILE A CA 1
ATOM 1830 C C . ILE A 1 231 ? 17.165 0.362 -16.442 1.00 87.81 231 ILE A C 1
ATOM 1832 O O . ILE A 1 231 ? 16.458 1.120 -15.776 1.00 87.81 231 ILE A O 1
ATOM 1836 N N . GLU A 1 232 ? 16.638 -0.486 -17.324 1.00 90.12 232 GLU A N 1
ATOM 1837 C CA . GLU A 1 232 ? 15.201 -0.682 -17.519 1.00 90.12 232 GLU A CA 1
ATOM 1838 C C . GLU A 1 232 ? 14.547 -1.349 -16.312 1.00 90.12 232 GLU A C 1
ATOM 1840 O O . GLU A 1 232 ? 13.578 -0.815 -15.776 1.00 90.12 232 GLU A O 1
ATOM 1845 N N . LEU A 1 233 ? 15.108 -2.470 -15.846 1.00 91.44 233 LEU A N 1
ATOM 1846 C CA . LEU A 1 233 ? 14.616 -3.209 -14.684 1.00 91.44 233 LEU A CA 1
ATOM 1847 C C . LEU A 1 233 ? 14.559 -2.320 -13.444 1.00 91.44 233 LEU A C 1
ATOM 1849 O O . LEU A 1 233 ? 13.559 -2.339 -12.732 1.00 91.44 233 LEU A O 1
ATOM 1853 N N . GLU A 1 234 ? 15.581 -1.490 -13.211 1.00 87.31 234 GLU A N 1
ATOM 1854 C CA . GLU A 1 234 ? 15.560 -0.518 -12.118 1.00 87.31 234 GLU A CA 1
ATOM 1855 C C . GLU A 1 234 ? 14.366 0.441 -12.252 1.00 87.31 234 GLU A C 1
ATOM 1857 O O . GLU A 1 234 ? 13.646 0.665 -11.279 1.00 87.31 234 GLU A O 1
ATOM 1862 N N . ARG A 1 235 ? 14.081 0.968 -13.451 1.00 85.06 235 ARG A N 1
ATOM 1863 C CA . ARG A 1 235 ? 12.943 1.881 -13.648 1.00 85.06 235 ARG A CA 1
ATOM 1864 C C . ARG A 1 235 ? 11.595 1.189 -13.518 1.00 85.06 235 ARG A C 1
ATOM 1866 O O . ARG A 1 235 ? 10.727 1.731 -12.843 1.00 85.06 235 ARG A O 1
ATOM 1873 N N . VAL A 1 236 ? 11.431 0.012 -14.119 1.00 88.12 236 VAL A N 1
ATOM 1874 C CA . VAL A 1 236 ? 10.184 -0.765 -14.055 1.00 88.12 236 VAL A CA 1
ATOM 1875 C C . VAL A 1 236 ? 9.911 -1.225 -12.625 1.00 88.12 236 VAL A C 1
ATOM 1877 O O . VAL A 1 236 ? 8.783 -1.114 -12.161 1.00 88.12 236 VAL A O 1
ATOM 1880 N N . SER A 1 237 ? 10.940 -1.649 -11.882 1.00 88.00 237 SER A N 1
ATOM 1881 C CA . SER A 1 237 ? 10.797 -2.040 -10.469 1.00 88.00 237 SER A CA 1
ATOM 1882 C C . SER A 1 237 ? 10.366 -0.890 -9.553 1.00 88.00 237 SER A C 1
ATOM 1884 O O . SER A 1 237 ? 9.885 -1.128 -8.449 1.00 88.00 237 SER A O 1
ATOM 1886 N N . ASN A 1 238 ? 10.520 0.356 -10.013 1.00 84.31 238 ASN A N 1
ATOM 1887 C CA . ASN A 1 238 ? 10.063 1.551 -9.317 1.00 84.31 238 ASN A CA 1
ATOM 1888 C C . ASN A 1 238 ? 8.667 2.024 -9.759 1.00 84.31 238 ASN A C 1
ATOM 1890 O O . ASN A 1 238 ? 8.234 3.075 -9.294 1.00 84.31 238 ASN A O 1
ATOM 1894 N N . ILE A 1 239 ? 7.962 1.289 -10.622 1.00 85.94 239 ILE A N 1
ATOM 1895 C CA . ILE A 1 239 ? 6.552 1.547 -10.938 1.00 85.94 239 ILE A CA 1
ATOM 1896 C C . ILE A 1 239 ? 5.694 0.734 -9.971 1.00 85.94 239 ILE A C 1
ATOM 1898 O O . ILE A 1 239 ? 5.796 -0.490 -9.910 1.00 85.94 239 ILE A O 1
ATOM 1902 N N . TYR A 1 240 ? 4.841 1.420 -9.219 1.00 85.31 240 TYR A N 1
ATOM 1903 C CA . TYR A 1 240 ? 4.002 0.818 -8.190 1.00 85.31 240 TYR A CA 1
ATOM 1904 C C . TYR A 1 240 ? 2.546 0.719 -8.666 1.00 85.31 240 TYR A C 1
ATOM 1906 O O . TYR A 1 240 ? 2.127 1.500 -9.524 1.00 85.31 240 TYR A O 1
ATOM 1914 N N . PRO A 1 241 ? 1.737 -0.212 -8.124 1.00 87.19 241 PRO A N 1
ATOM 1915 C CA . PRO A 1 241 ? 0.331 -0.350 -8.509 1.00 87.19 241 PRO A CA 1
ATOM 1916 C C . PRO A 1 241 ? -0.463 0.962 -8.404 1.00 87.19 241 PRO A C 1
ATOM 1918 O O . PRO A 1 241 ? -1.295 1.261 -9.258 1.00 87.19 241 PRO A O 1
ATOM 1921 N N . GLU A 1 242 ? -0.189 1.773 -7.386 1.00 85.62 242 GLU A N 1
ATOM 1922 C CA . GLU A 1 242 ? -0.799 3.085 -7.178 1.00 85.62 242 GLU A CA 1
ATOM 1923 C C . GLU A 1 242 ? -0.459 4.105 -8.276 1.00 85.62 242 GLU A C 1
ATOM 1925 O O . GLU A 1 242 ? -1.299 4.957 -8.568 1.00 85.62 242 GLU A O 1
ATOM 1930 N N . ASP A 1 243 ? 0.699 3.982 -8.941 1.00 82.75 243 ASP A N 1
ATOM 1931 C CA . ASP A 1 243 ? 1.062 4.825 -10.089 1.00 82.75 243 ASP A CA 1
ATOM 1932 C C . ASP A 1 243 ? 0.119 4.554 -11.280 1.00 82.75 243 ASP A C 1
ATOM 1934 O O . ASP A 1 243 ? -0.197 5.453 -12.060 1.00 82.75 243 ASP A O 1
ATOM 1938 N N . LEU A 1 244 ? -0.390 3.320 -11.404 1.00 83.81 244 LEU A N 1
ATOM 1939 C CA . LEU A 1 244 ? -1.317 2.924 -12.471 1.00 83.81 244 LEU A CA 1
ATOM 1940 C C . LEU A 1 244 ? -2.737 3.446 -12.234 1.00 83.81 244 LEU A C 1
ATOM 1942 O O . LEU A 1 244 ? -3.451 3.759 -13.188 1.00 83.81 244 LEU A O 1
ATOM 1946 N N . MET A 1 245 ? -3.152 3.583 -10.972 1.00 83.31 245 MET A N 1
ATOM 1947 C CA . MET A 1 245 ? -4.487 4.091 -10.634 1.00 83.31 245 MET A CA 1
ATOM 1948 C C . MET A 1 245 ? -4.692 5.534 -11.095 1.00 83.31 245 MET A C 1
ATOM 1950 O O . MET A 1 245 ? -5.810 5.929 -11.431 1.00 83.31 245 MET A O 1
ATOM 1954 N N . GLN A 1 246 ? -3.609 6.306 -11.176 1.00 69.94 246 GLN A N 1
ATOM 1955 C CA . GLN A 1 246 ? -3.651 7.661 -11.698 1.00 69.94 246 GLN A CA 1
ATOM 1956 C C . GLN A 1 246 ? -4.022 7.690 -13.191 1.00 69.94 246 GLN A C 1
ATOM 1958 O O . GLN A 1 246 ? -4.811 8.544 -13.593 1.00 69.94 246 GLN A O 1
ATOM 1963 N N . ILE A 1 247 ? -3.561 6.721 -13.995 1.00 71.88 247 ILE A N 1
ATOM 1964 C CA . ILE A 1 247 ? -3.953 6.593 -15.412 1.00 71.88 247 ILE A CA 1
ATOM 1965 C C . ILE A 1 247 ? -5.473 6.470 -15.515 1.00 71.88 247 ILE A C 1
ATOM 1967 O O . ILE A 1 247 ? -6.107 7.234 -16.235 1.00 71.88 247 ILE A O 1
ATOM 1971 N N . VAL A 1 248 ? -6.062 5.555 -14.739 1.00 69.12 248 VAL A N 1
ATOM 1972 C CA . VAL A 1 248 ? -7.510 5.302 -14.743 1.00 69.12 248 VAL A CA 1
ATOM 1973 C C . VAL A 1 248 ? -8.285 6.559 -14.340 1.00 69.12 248 VAL A C 1
ATOM 1975 O O . VAL A 1 248 ? -9.270 6.899 -14.983 1.00 69.12 248 VAL A O 1
ATOM 1978 N N . SER A 1 249 ? -7.795 7.312 -13.350 1.00 64.88 249 SER A N 1
ATOM 1979 C CA . SER A 1 249 ? -8.435 8.567 -12.928 1.00 64.88 249 SER A CA 1
ATOM 1980 C C . SER A 1 249 ? -8.400 9.684 -13.985 1.00 64.88 249 SER A C 1
ATOM 1982 O O . SER A 1 249 ? -9.267 10.556 -13.986 1.00 64.88 249 SER A O 1
ATOM 1984 N N . HIS A 1 250 ? -7.423 9.667 -14.899 1.00 59.91 250 HIS A N 1
ATOM 1985 C CA . HIS A 1 250 ? -7.289 10.675 -15.955 1.00 59.91 250 HIS A CA 1
ATOM 1986 C C . HIS A 1 250 ? -8.101 10.357 -17.217 1.00 59.91 250 HIS A C 1
ATOM 1988 O O . HIS A 1 250 ? -8.442 11.284 -17.948 1.00 59.91 250 HIS A O 1
ATOM 1994 N N . VAL A 1 251 ? -8.438 9.087 -17.471 1.00 55.50 251 VAL A N 1
ATOM 1995 C CA . VAL A 1 251 ? -9.185 8.673 -18.676 1.00 55.50 251 VAL A CA 1
ATOM 1996 C C . VAL A 1 251 ? -10.638 9.171 -18.657 1.00 55.50 251 VAL A C 1
ATOM 1998 O O . VAL A 1 251 ? -11.182 9.486 -19.713 1.00 55.50 251 VAL A O 1
ATOM 2001 N N . ASP A 1 252 ? -11.231 9.347 -17.473 1.00 49.41 252 ASP A N 1
ATOM 2002 C CA . ASP A 1 252 ? -12.629 9.780 -17.324 1.00 49.41 252 ASP A CA 1
ATOM 2003 C C . ASP A 1 252 ? -12.795 11.300 -17.102 1.00 49.41 252 ASP A C 1
ATOM 2005 O O . ASP A 1 252 ? -13.912 11.823 -17.112 1.00 49.41 252 ASP A O 1
ATOM 2009 N N . SER A 1 253 ? -11.701 12.054 -16.924 1.00 47.44 253 SER A N 1
ATOM 2010 C CA . SER A 1 253 ? -11.751 13.485 -16.583 1.00 47.44 253 SER A CA 1
ATOM 2011 C C . SER A 1 253 ? -11.641 14.389 -17.817 1.00 47.44 253 SER A C 1
ATOM 2013 O O . SER A 1 253 ? -10.650 15.085 -18.029 1.00 47.44 253 SER A O 1
ATOM 2015 N N . LEU A 1 254 ? -12.699 14.406 -18.631 1.00 51.19 254 LEU A N 1
ATOM 2016 C CA . LEU A 1 254 ? -12.964 15.511 -19.567 1.00 51.19 254 LEU A CA 1
ATOM 2017 C C . LEU A 1 254 ? -13.606 16.720 -18.863 1.00 51.19 254 LEU A C 1
ATOM 2019 O O . LEU A 1 254 ? -13.613 17.813 -19.425 1.00 51.19 254 LEU A O 1
ATOM 2023 N N . ASP A 1 255 ? -14.085 16.541 -17.624 1.00 42.62 255 ASP A N 1
ATOM 2024 C CA . ASP A 1 255 ? -14.695 17.595 -16.816 1.00 42.62 255 ASP A CA 1
ATOM 2025 C C . ASP A 1 255 ? -13.978 17.781 -15.465 1.00 42.62 255 ASP A C 1
ATOM 2027 O O . ASP A 1 255 ? -13.751 16.849 -14.688 1.00 42.62 255 ASP A O 1
ATOM 2031 N N . ASN A 1 256 ? -13.592 19.031 -15.211 1.00 44.78 256 ASN A N 1
ATOM 2032 C CA . ASN A 1 256 ? -12.740 19.512 -14.120 1.00 44.78 256 ASN A CA 1
ATOM 2033 C C . ASN A 1 256 ? -13.432 19.486 -12.740 1.00 44.78 256 ASN A C 1
ATOM 2035 O O . ASN A 1 256 ? -13.633 20.537 -12.124 1.00 44.78 256 ASN A O 1
ATOM 2039 N N . HIS A 1 257 ? -13.747 18.314 -12.182 1.00 42.25 257 HIS A N 1
ATOM 2040 C CA . HIS A 1 257 ? -14.203 18.240 -10.789 1.00 42.25 257 HIS A CA 1
ATOM 2041 C C . HIS A 1 257 ? -13.443 17.226 -9.912 1.00 42.25 257 HIS A C 1
ATOM 2043 O O . HIS A 1 257 ? -13.716 16.037 -9.870 1.00 42.25 257 HIS A O 1
ATOM 2049 N N . LYS A 1 258 ? -12.539 17.805 -9.104 1.00 45.31 258 LYS A N 1
ATOM 2050 C CA . LYS A 1 258 ? -12.249 17.510 -7.683 1.00 45.31 258 LYS A CA 1
ATOM 2051 C C . LYS A 1 258 ? -11.532 16.224 -7.243 1.00 45.31 258 LYS A C 1
ATOM 2053 O O . LYS A 1 258 ? -11.266 16.131 -6.052 1.00 45.31 258 LYS A O 1
ATOM 2058 N N . CYS A 1 259 ? -11.059 15.357 -8.130 1.00 44.69 259 CYS A N 1
ATOM 2059 C CA . CYS A 1 259 ? -10.087 14.308 -7.759 1.00 44.69 259 CYS A CA 1
ATOM 2060 C C . CYS A 1 259 ? -8.732 14.543 -8.436 1.00 44.69 259 CYS A C 1
ATOM 2062 O O . CYS A 1 259 ? -8.148 13.651 -9.044 1.00 44.69 259 CYS A O 1
ATOM 2064 N N . ARG A 1 260 ? -8.232 15.784 -8.371 1.00 45.03 260 ARG A N 1
ATOM 2065 C CA . ARG A 1 260 ? -6.918 16.133 -8.916 1.00 45.03 260 ARG A CA 1
ATOM 2066 C C . ARG A 1 260 ? -5.857 15.585 -7.964 1.00 45.03 260 ARG A C 1
ATOM 2068 O O . ARG A 1 260 ? -5.431 16.276 -7.043 1.00 45.03 260 ARG A O 1
ATOM 2075 N N . GLY A 1 261 ? -5.472 14.325 -8.172 1.00 46.44 261 GLY A N 1
ATOM 2076 C CA . GLY A 1 261 ? -4.197 13.814 -7.688 1.00 46.44 261 GLY A CA 1
ATOM 2077 C C . GLY A 1 261 ? -3.127 14.848 -8.015 1.00 46.44 261 GLY A C 1
AT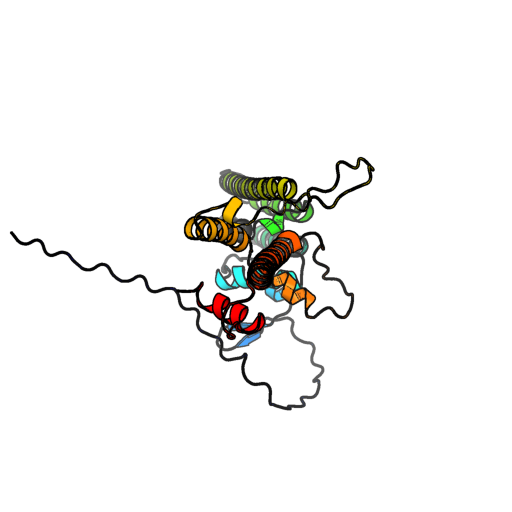OM 2078 O O . GLY A 1 261 ? -3.076 15.359 -9.136 1.00 46.44 261 GLY A O 1
ATOM 2079 N N . ASP A 1 262 ? -2.377 15.250 -6.996 1.00 43.59 262 ASP A N 1
ATOM 2080 C CA . ASP A 1 262 ? -1.363 16.285 -7.110 1.00 43.59 262 ASP A CA 1
ATOM 2081 C C . ASP A 1 262 ? -0.461 15.954 -8.313 1.00 43.59 262 ASP A C 1
ATOM 2083 O O . ASP A 1 262 ? 0.102 14.860 -8.398 1.00 43.59 262 ASP A O 1
ATOM 2087 N N . VAL A 1 263 ? -0.378 16.871 -9.283 1.00 45.47 263 VAL A N 1
ATOM 2088 C CA . VAL A 1 263 ? 0.328 16.688 -10.575 1.00 45.47 263 VAL A CA 1
ATOM 2089 C C . VAL A 1 263 ? 1.828 16.417 -10.374 1.00 45.47 263 VAL A C 1
ATOM 2091 O O . VAL A 1 263 ? 2.548 16.057 -11.293 1.00 45.47 263 VAL A O 1
ATOM 2094 N N . THR A 1 264 ? 2.304 16.534 -9.139 1.00 46.31 264 THR A N 1
ATOM 2095 C CA . THR A 1 264 ? 3.644 16.185 -8.679 1.00 46.31 264 THR A CA 1
ATOM 2096 C C . THR A 1 264 ? 3.918 14.674 -8.603 1.00 46.31 264 THR A C 1
ATOM 2098 O O . THR A 1 264 ? 5.085 14.297 -8.520 1.00 46.31 264 THR A O 1
ATOM 2101 N N . LYS A 1 265 ? 2.901 13.793 -8.651 1.00 52.28 265 LYS A N 1
ATOM 2102 C CA . LYS A 1 265 ? 3.060 12.337 -8.413 1.00 52.28 265 LYS A CA 1
ATOM 2103 C C . LYS A 1 265 ? 3.255 11.471 -9.668 1.00 52.28 265 LYS A C 1
ATOM 2105 O O . LYS A 1 265 ? 3.599 10.302 -9.541 1.00 52.28 265 LYS A O 1
ATOM 2110 N N . THR A 1 266 ? 3.168 12.034 -10.874 1.00 51.78 266 THR A N 1
ATOM 2111 C CA . THR A 1 266 ? 3.366 11.296 -12.141 1.00 51.78 266 THR A CA 1
ATOM 2112 C C . THR A 1 266 ? 4.830 10.992 -12.472 1.00 51.78 266 THR A C 1
ATOM 2114 O O . THR A 1 266 ? 5.140 10.382 -13.499 1.00 51.78 266 THR A O 1
ATOM 2117 N N . TYR A 1 267 ? 5.755 11.378 -11.588 1.00 60.81 267 TYR A N 1
ATOM 2118 C CA . TYR A 1 267 ? 7.179 11.393 -11.879 1.00 60.81 267 TYR A CA 1
ATOM 2119 C C . TYR A 1 267 ? 7.733 10.034 -12.304 1.00 60.81 267 TYR A C 1
ATOM 2121 O O . TYR A 1 267 ? 8.660 10.046 -13.104 1.00 60.81 267 TYR A O 1
ATOM 2129 N N . THR A 1 268 ? 7.215 8.900 -11.806 1.00 72.75 268 THR A N 1
ATOM 2130 C CA . THR A 1 268 ? 7.808 7.572 -12.066 1.00 72.75 268 THR A CA 1
ATOM 2131 C C . THR A 1 268 ? 7.332 6.930 -13.369 1.00 72.75 268 THR A C 1
ATOM 2133 O O . THR A 1 268 ? 8.154 6.432 -14.138 1.00 72.75 268 THR A O 1
ATOM 2136 N N . LEU A 1 269 ? 6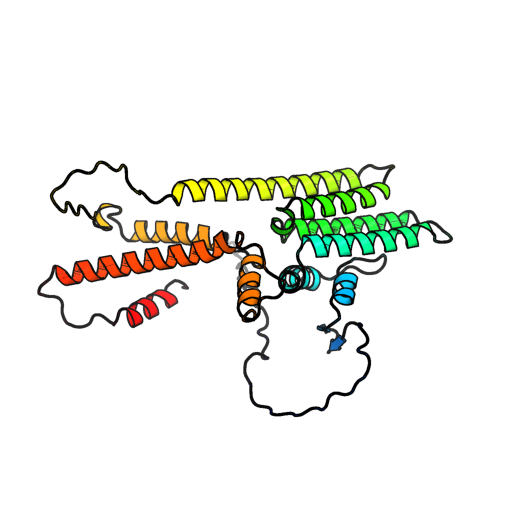.032 6.991 -13.663 1.00 80.12 269 LEU A N 1
ATOM 2137 C CA . LEU A 1 269 ? 5.497 6.447 -14.910 1.00 80.12 269 LEU A CA 1
ATOM 2138 C C . LEU A 1 269 ? 5.863 7.335 -16.107 1.00 80.12 269 LEU A C 1
ATOM 2140 O O . LEU A 1 269 ? 6.383 6.834 -17.101 1.00 80.12 269 LEU A O 1
ATOM 2144 N N . GLU A 1 270 ? 5.713 8.660 -15.987 1.00 78.38 270 GLU A N 1
ATOM 2145 C CA . GLU A 1 270 ? 6.179 9.598 -17.020 1.00 78.38 270 GLU A CA 1
ATOM 2146 C C . GLU A 1 270 ? 7.700 9.531 -17.190 1.00 78.38 270 GLU A C 1
ATOM 2148 O O . GLU A 1 270 ? 8.231 9.723 -18.281 1.00 78.38 270 GLU A O 1
ATOM 2153 N N . ALA A 1 271 ? 8.445 9.264 -16.116 1.00 77.94 271 ALA A N 1
ATOM 2154 C CA . ALA A 1 271 ? 9.878 9.013 -16.207 1.00 77.94 271 ALA A CA 1
ATOM 2155 C C . ALA A 1 271 ? 10.216 7.804 -17.070 1.00 77.94 271 ALA A C 1
ATOM 2157 O O . ALA A 1 271 ? 11.217 7.852 -17.788 1.00 77.94 271 ALA A O 1
ATOM 2158 N N . TYR A 1 272 ? 9.460 6.721 -16.907 1.00 86.00 272 TYR A N 1
ATOM 2159 C CA . TYR A 1 272 ? 9.666 5.503 -17.668 1.00 86.00 272 TYR A CA 1
ATOM 2160 C C . TYR A 1 272 ? 9.296 5.724 -19.134 1.00 86.00 272 TYR A C 1
ATOM 2162 O O . TYR A 1 272 ? 10.128 5.452 -19.995 1.00 86.00 272 TYR A O 1
ATOM 2170 N N . ASP A 1 273 ? 8.140 6.333 -19.407 1.00 83.31 273 ASP A N 1
ATOM 2171 C CA . ASP A 1 273 ? 7.721 6.704 -20.763 1.00 83.31 273 ASP A CA 1
ATOM 2172 C C . ASP A 1 273 ? 8.769 7.588 -21.463 1.00 83.31 273 ASP A C 1
ATOM 2174 O O . ASP A 1 273 ? 9.249 7.272 -22.551 1.00 83.31 273 ASP A O 1
ATOM 2178 N N . ASN A 1 274 ? 9.249 8.641 -20.794 1.00 81.69 274 ASN A N 1
ATOM 2179 C CA . ASN A 1 274 ? 10.318 9.488 -21.328 1.00 81.69 274 ASN A CA 1
ATOM 2180 C C . ASN A 1 274 ? 11.617 8.713 -21.601 1.00 81.69 274 ASN A C 1
ATOM 2182 O O . ASN A 1 274 ? 12.285 8.966 -22.603 1.00 81.69 274 ASN A O 1
ATOM 2186 N N . TRP A 1 275 ? 12.010 7.786 -20.721 1.00 85.75 275 TRP A N 1
ATOM 2187 C CA . TRP A 1 275 ? 13.201 6.962 -20.940 1.00 85.75 275 TRP A CA 1
ATOM 2188 C C . TRP A 1 275 ? 13.027 6.031 -22.145 1.00 85.75 275 TRP A C 1
ATOM 2190 O O . TRP A 1 275 ? 13.921 5.969 -22.990 1.00 85.75 275 TRP A O 1
ATOM 2200 N N . PHE A 1 276 ? 11.870 5.376 -22.252 1.00 87.38 276 PHE A N 1
ATOM 2201 C CA . PHE A 1 276 ? 11.515 4.509 -23.370 1.00 87.38 276 PHE A CA 1
ATOM 2202 C C . PHE A 1 276 ? 11.537 5.275 -24.700 1.00 87.38 276 PHE A C 1
ATOM 2204 O O . PHE A 1 276 ? 12.148 4.824 -25.673 1.00 87.38 276 PHE A O 1
ATOM 2211 N N . ASN A 1 277 ? 10.955 6.476 -24.729 1.00 85.12 277 ASN A N 1
ATOM 2212 C CA . ASN A 1 277 ? 10.937 7.346 -25.904 1.00 85.12 277 ASN A CA 1
ATOM 2213 C C . ASN A 1 277 ? 12.349 7.816 -26.294 1.00 85.12 277 ASN A C 1
ATOM 2215 O O . ASN A 1 277 ? 12.720 7.764 -27.469 1.00 85.12 277 ASN A O 1
ATOM 2219 N N . CYS A 1 278 ? 13.177 8.204 -25.318 1.00 84.75 278 CYS A N 1
ATOM 2220 C CA . CYS A 1 278 ? 14.578 8.563 -25.550 1.00 84.75 278 CYS A CA 1
ATOM 2221 C C . CYS A 1 278 ? 15.394 7.395 -26.118 1.00 84.75 278 CYS A C 1
ATOM 2223 O O . CYS A 1 278 ? 16.147 7.585 -27.074 1.00 84.75 278 CYS A O 1
ATOM 2225 N N . LEU A 1 279 ? 15.247 6.192 -25.554 1.00 86.38 279 LEU A N 1
ATOM 2226 C CA . LEU A 1 279 ? 15.948 5.002 -26.033 1.00 86.38 279 LEU A CA 1
ATOM 2227 C C . LEU A 1 279 ? 15.489 4.617 -27.445 1.00 86.38 279 LEU A C 1
ATOM 2229 O O . LEU A 1 279 ? 16.321 4.363 -28.313 1.00 86.38 279 LEU A O 1
ATOM 2233 N N . SER A 1 280 ? 14.182 4.653 -27.704 1.00 88.31 280 SER A N 1
ATOM 2234 C CA . SER A 1 280 ? 13.610 4.379 -29.027 1.00 88.31 280 SER A CA 1
ATOM 2235 C C . SER A 1 280 ? 14.132 5.356 -30.084 1.00 88.31 280 SER A C 1
ATOM 2237 O O . SER A 1 280 ? 14.534 4.945 -31.174 1.00 88.31 280 SER A O 1
ATOM 2239 N N . MET A 1 281 ? 14.196 6.649 -29.749 1.00 82.81 281 MET A N 1
ATOM 2240 C CA . MET A 1 281 ? 14.755 7.680 -30.624 1.00 82.81 281 MET A CA 1
ATOM 2241 C C . MET A 1 281 ? 16.256 7.480 -30.866 1.00 82.81 281 MET A C 1
ATOM 2243 O O . MET A 1 281 ? 16.711 7.654 -31.998 1.00 82.81 281 MET A O 1
ATOM 2247 N N . LEU A 1 282 ? 17.023 7.096 -29.840 1.00 84.00 282 LEU A N 1
ATOM 2248 C CA . LEU A 1 282 ? 18.444 6.769 -29.978 1.00 84.00 282 LEU A CA 1
ATOM 2249 C C . LEU A 1 282 ? 18.639 5.615 -30.970 1.00 84.00 282 LEU A C 1
ATOM 2251 O O . LEU A 1 282 ? 19.382 5.765 -31.937 1.00 84.00 282 LEU A O 1
ATOM 2255 N N . VAL A 1 283 ? 17.922 4.504 -30.781 1.00 85.31 283 VAL A N 1
ATOM 2256 C CA . VAL A 1 283 ? 18.000 3.329 -31.663 1.00 85.31 283 VAL A CA 1
ATOM 2257 C C . VAL A 1 283 ? 17.619 3.694 -33.100 1.00 85.31 283 VAL A C 1
ATOM 2259 O O . VAL A 1 283 ? 18.361 3.381 -34.030 1.00 85.31 283 VAL A O 1
ATOM 2262 N N . ALA A 1 284 ? 16.509 4.413 -33.295 1.00 82.44 284 ALA A N 1
ATOM 2263 C CA . ALA A 1 284 ? 16.085 4.864 -34.619 1.00 82.44 284 ALA A CA 1
ATOM 2264 C C . ALA A 1 284 ? 17.133 5.772 -35.287 1.00 82.44 284 ALA A C 1
ATOM 2266 O O . ALA A 1 284 ? 17.408 5.634 -36.478 1.00 82.44 284 ALA A O 1
ATOM 2267 N N . THR A 1 285 ? 17.752 6.673 -34.519 1.00 81.50 285 THR A N 1
ATOM 2268 C CA . THR A 1 285 ? 18.791 7.586 -35.015 1.00 81.50 285 THR A CA 1
ATOM 2269 C C . THR A 1 285 ? 20.028 6.826 -35.492 1.00 81.50 285 THR A C 1
ATOM 2271 O O . THR A 1 285 ? 20.524 7.105 -36.585 1.00 81.50 285 THR A O 1
ATOM 2274 N N . GLU A 1 286 ? 20.512 5.851 -34.718 1.00 79.62 286 GLU A N 1
ATOM 2275 C CA . GLU A 1 286 ? 21.693 5.056 -35.081 1.00 79.62 286 GLU A CA 1
ATOM 2276 C C . GLU A 1 286 ? 21.437 4.168 -36.312 1.00 79.62 286 GLU A C 1
ATOM 2278 O O . GLU A 1 286 ? 22.290 4.084 -37.198 1.00 79.62 286 GLU A O 1
ATOM 2283 N N . ILE A 1 287 ? 20.232 3.599 -36.447 1.00 80.31 287 ILE A N 1
ATOM 2284 C CA . ILE A 1 287 ? 19.822 2.863 -37.657 1.00 80.31 287 ILE A CA 1
ATOM 2285 C C . ILE A 1 287 ? 19.838 3.785 -38.886 1.00 80.31 287 ILE A C 1
ATOM 2287 O O . ILE A 1 287 ? 20.403 3.438 -39.927 1.00 80.31 287 ILE A O 1
ATOM 2291 N N . CYS A 1 288 ? 19.246 4.977 -38.775 1.00 78.00 288 CYS A N 1
ATOM 2292 C CA . CYS 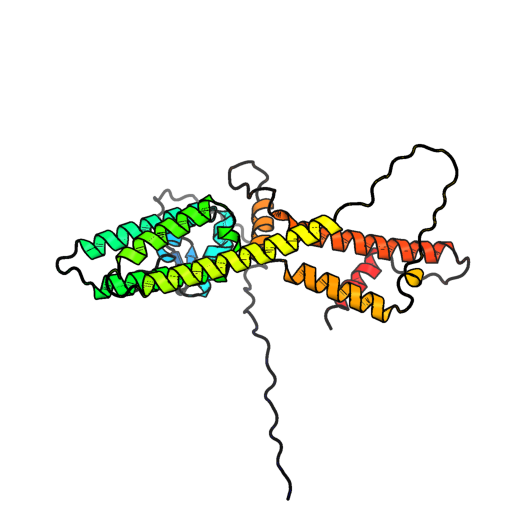A 1 288 ? 19.180 5.929 -39.882 1.00 78.00 288 CYS A CA 1
ATOM 2293 C C . CYS A 1 288 ? 20.573 6.418 -40.312 1.00 78.00 288 CYS A C 1
ATOM 2295 O O . CYS A 1 288 ? 20.842 6.477 -41.512 1.00 78.00 288 CYS A O 1
ATOM 2297 N N . LYS A 1 289 ? 21.490 6.691 -39.374 1.00 73.31 289 LYS A N 1
ATOM 2298 C CA . LYS A 1 289 ? 22.880 7.071 -39.693 1.00 73.31 289 LYS A CA 1
ATOM 2299 C C . LYS A 1 289 ? 23.634 5.981 -40.451 1.00 73.31 289 LYS A C 1
ATOM 2301 O O . LYS A 1 289 ? 24.326 6.278 -41.424 1.00 73.31 289 LYS A O 1
ATOM 2306 N N . ALA A 1 290 ? 23.464 4.719 -40.057 1.00 64.06 290 ALA A N 1
ATOM 2307 C CA . ALA A 1 290 ? 24.087 3.590 -40.746 1.00 64.06 290 ALA A CA 1
ATOM 2308 C C . ALA A 1 290 ? 23.584 3.425 -42.197 1.00 64.06 290 ALA A C 1
ATOM 2310 O O . ALA A 1 290 ? 24.321 2.928 -43.051 1.00 64.06 290 ALA A O 1
ATOM 2311 N N . SER A 1 291 ? 22.354 3.866 -42.492 1.00 55.09 291 SER A N 1
ATOM 2312 C CA . SER A 1 291 ? 21.763 3.806 -43.839 1.00 55.09 291 SER A CA 1
ATOM 2313 C C . SER A 1 291 ? 22.243 4.915 -44.785 1.00 55.09 291 SER A C 1
ATOM 2315 O O . SER A 1 291 ? 22.286 4.709 -45.995 1.00 55.09 291 SER A O 1
ATOM 2317 N N . THR A 1 292 ? 22.650 6.073 -44.256 1.00 52.25 292 THR A N 1
ATOM 2318 C CA . THR A 1 292 ? 23.137 7.200 -45.071 1.00 52.25 292 THR A CA 1
ATOM 2319 C C . THR A 1 292 ? 24.591 7.052 -45.521 1.00 52.25 292 THR A C 1
ATOM 2321 O O . THR A 1 292 ? 24.980 7.672 -46.506 1.00 52.25 292 THR A O 1
ATOM 2324 N N . ASP A 1 293 ? 25.381 6.215 -44.842 1.00 52.72 293 ASP A N 1
ATOM 2325 C CA . ASP A 1 293 ? 26.833 6.101 -45.061 1.00 52.72 293 ASP A CA 1
ATOM 2326 C C . ASP A 1 293 ? 27.237 4.960 -46.018 1.00 52.72 293 ASP A C 1
ATOM 2328 O O . ASP A 1 293 ? 28.413 4.776 -46.335 1.00 52.72 293 ASP A O 1
ATOM 2332 N N . LYS A 1 294 ? 26.274 4.174 -46.524 1.00 45.78 294 LYS A N 1
ATOM 2333 C CA . LYS A 1 294 ? 26.541 3.073 -47.462 1.00 45.78 294 LYS A CA 1
ATOM 2334 C C . LYS A 1 294 ? 25.644 3.139 -48.691 1.00 45.78 294 LYS A C 1
ATOM 2336 O O . LYS A 1 294 ? 24.523 2.643 -48.687 1.00 45.78 294 LYS A O 1
ATOM 2341 N N . GLY A 1 295 ? 26.215 3.610 -49.800 1.00 45.66 295 GLY A N 1
ATOM 2342 C CA . GLY A 1 295 ? 25.700 3.420 -51.163 1.00 45.66 295 GLY A CA 1
ATOM 2343 C C . GLY A 1 295 ? 25.696 1.961 -51.653 1.00 45.66 295 GLY A C 1
ATOM 2344 O O . GLY A 1 295 ? 25.963 1.722 -52.824 1.00 45.66 295 GLY A O 1
ATOM 2345 N N . ASN A 1 296 ? 25.452 0.983 -50.775 1.00 45.66 296 ASN A N 1
ATOM 2346 C CA . ASN A 1 296 ? 25.175 -0.410 -51.124 1.00 45.66 296 ASN A CA 1
ATOM 2347 C C . ASN A 1 296 ? 24.764 -1.194 -49.863 1.00 45.66 296 ASN A C 1
ATOM 2349 O O . ASN A 1 296 ? 25.616 -1.728 -49.153 1.00 45.66 296 ASN A O 1
ATOM 2353 N N . VAL A 1 297 ? 23.461 -1.298 -49.596 1.00 45.12 297 VAL A N 1
ATOM 2354 C CA . VAL A 1 297 ? 22.882 -2.410 -48.821 1.00 45.12 297 VAL A CA 1
ATOM 2355 C C . VAL A 1 297 ? 21.566 -2.805 -49.510 1.00 45.12 297 VAL A C 1
ATOM 2357 O O . VAL A 1 297 ? 20.814 -1.902 -49.887 1.00 45.12 297 VAL A O 1
ATOM 2360 N N . PRO A 1 298 ? 21.281 -4.104 -49.750 1.00 40.22 298 PRO A N 1
ATOM 2361 C CA . PRO A 1 298 ? 20.118 -4.520 -50.527 1.00 40.22 298 PRO A CA 1
ATOM 2362 C C . PRO A 1 298 ? 18.815 -4.125 -49.834 1.00 40.22 298 PRO A C 1
ATOM 2364 O O . PRO A 1 298 ? 18.688 -4.192 -48.612 1.00 40.22 298 PRO A O 1
ATOM 2367 N N . ALA A 1 299 ? 17.846 -3.734 -50.653 1.00 47.34 299 ALA A N 1
ATOM 2368 C CA . ALA A 1 299 ? 16.497 -3.382 -50.262 1.00 47.34 299 ALA A CA 1
ATOM 2369 C C . ALA A 1 299 ? 15.796 -4.527 -49.514 1.00 47.34 299 ALA A C 1
ATOM 2371 O O . ALA A 1 299 ? 15.247 -5.410 -50.153 1.00 47.34 299 ALA A O 1
ATOM 2372 N N . THR A 1 300 ? 15.793 -4.474 -48.182 1.00 47.19 300 THR A N 1
ATOM 2373 C CA . THR A 1 300 ? 14.729 -4.975 -47.291 1.00 47.19 300 THR A CA 1
ATOM 2374 C C . THR A 1 300 ? 15.044 -4.513 -45.866 1.00 47.19 300 THR A C 1
ATOM 2376 O O . THR A 1 300 ? 15.503 -5.294 -45.036 1.00 47.19 300 THR A O 1
ATOM 2379 N N . LEU A 1 301 ? 14.831 -3.230 -45.569 1.00 45.62 301 LEU A N 1
ATOM 2380 C CA . LEU A 1 301 ? 14.646 -2.799 -44.183 1.00 45.62 301 LEU A CA 1
ATOM 2381 C C . LEU A 1 301 ? 13.132 -2.750 -43.938 1.00 45.62 301 LEU A C 1
ATOM 2383 O O . LEU A 1 301 ? 12.442 -2.034 -44.671 1.00 45.62 301 LEU A O 1
ATOM 2387 N N . PRO A 1 302 ? 12.588 -3.526 -42.980 1.00 43.09 302 PRO A N 1
ATOM 2388 C CA . PRO A 1 302 ? 11.200 -3.373 -42.567 1.00 43.09 302 PRO A CA 1
ATOM 2389 C C . PRO A 1 302 ? 10.972 -1.921 -42.148 1.00 43.09 302 PRO A C 1
ATOM 2391 O O . PRO A 1 302 ? 11.878 -1.272 -41.622 1.00 43.09 302 PRO A O 1
ATOM 2394 N N . SER A 1 303 ? 9.765 -1.402 -42.373 1.00 50.06 303 SER A N 1
ATOM 2395 C CA . SER A 1 303 ? 9.417 -0.069 -41.872 1.00 50.06 303 SER A CA 1
ATOM 2396 C C . SER A 1 303 ? 9.732 0.028 -40.371 1.00 50.06 303 SER A C 1
ATOM 2398 O O . SER A 1 303 ? 9.616 -0.967 -39.654 1.00 50.06 303 SER A O 1
ATOM 2400 N N . LEU A 1 304 ? 10.095 1.217 -39.878 1.00 43.56 304 LEU A N 1
ATOM 2401 C CA . LEU A 1 304 ? 10.394 1.452 -38.455 1.00 43.56 304 LEU A CA 1
ATOM 2402 C C . LEU A 1 304 ? 9.304 0.852 -37.536 1.00 43.56 304 LEU A C 1
ATOM 2404 O O . LEU A 1 304 ? 9.602 0.295 -36.486 1.00 43.56 304 LEU A O 1
ATOM 2408 N N . SER A 1 305 ? 8.047 0.875 -37.999 1.00 42.12 305 SER A N 1
ATOM 2409 C CA . SER A 1 305 ? 6.894 0.259 -37.334 1.00 42.12 305 SER A CA 1
ATOM 2410 C C . SER A 1 305 ? 6.949 -1.275 -37.239 1.00 42.12 305 SER A C 1
ATOM 2412 O O . SER A 1 305 ? 6.600 -1.835 -36.206 1.00 42.12 305 SER A O 1
ATOM 2414 N N . GLN A 1 306 ? 7.438 -1.968 -38.272 1.00 45.16 306 GLN A N 1
ATOM 2415 C CA . GLN A 1 306 ? 7.600 -3.427 -38.283 1.00 45.16 306 GLN A CA 1
ATOM 2416 C C . GLN A 1 306 ? 8.789 -3.889 -37.439 1.00 45.16 306 GLN A C 1
ATOM 2418 O O . GLN A 1 306 ? 8.719 -4.955 -36.838 1.00 45.16 306 GLN A O 1
ATOM 2423 N N . PHE A 1 307 ? 9.865 -3.101 -37.374 1.00 50.16 307 PHE A N 1
ATOM 2424 C CA . PHE A 1 307 ? 11.033 -3.449 -36.563 1.00 50.16 307 PHE A CA 1
ATOM 2425 C C . PHE A 1 307 ? 10.773 -3.226 -35.067 1.00 50.16 307 PHE A C 1
ATOM 2427 O O . PHE A 1 307 ? 11.085 -4.089 -34.249 1.00 50.16 307 PHE A O 1
ATOM 2434 N N . LEU A 1 308 ? 10.097 -2.128 -34.709 1.00 48.94 308 LEU A N 1
ATOM 2435 C CA . LEU A 1 308 ? 9.619 -1.909 -33.340 1.00 48.94 308 LEU A CA 1
ATOM 2436 C C . LEU A 1 308 ? 8.626 -3.004 -32.911 1.00 48.94 308 LEU A C 1
ATOM 2438 O O . LEU A 1 308 ? 8.733 -3.523 -31.804 1.00 48.94 308 LEU A O 1
ATOM 2442 N N . ALA A 1 309 ? 7.744 -3.454 -33.812 1.00 46.31 309 ALA A N 1
ATOM 2443 C CA . ALA A 1 309 ? 6.846 -4.584 -33.557 1.00 46.31 309 ALA A CA 1
ATOM 2444 C C . ALA A 1 309 ? 7.560 -5.947 -33.406 1.00 46.31 309 ALA A C 1
ATOM 2446 O O . ALA A 1 309 ? 6.972 -6.873 -32.855 1.00 46.31 309 ALA A O 1
ATOM 2447 N N . GLN A 1 310 ? 8.810 -6.087 -33.869 1.00 44.41 310 GLN A N 1
ATOM 2448 C CA . GLN A 1 310 ? 9.628 -7.303 -33.723 1.00 44.41 310 GLN A CA 1
ATOM 2449 C C . GLN A 1 310 ? 10.575 -7.278 -32.512 1.00 44.41 310 GLN A C 1
ATOM 2451 O O . GLN A 1 310 ? 11.025 -8.336 -32.073 1.00 44.41 310 GLN A O 1
ATOM 2456 N N . LEU A 1 311 ? 10.871 -6.102 -31.955 1.00 42.75 311 LEU A N 1
ATOM 2457 C CA . LEU A 1 311 ? 11.641 -5.973 -30.713 1.00 42.75 311 LEU A CA 1
ATOM 2458 C C . LEU A 1 311 ? 10.779 -6.238 -29.470 1.00 42.75 311 LEU A C 1
ATOM 2460 O O . LEU A 1 311 ? 11.267 -6.825 -28.511 1.00 42.75 311 LEU A O 1
ATOM 2464 N N . ILE A 1 312 ? 9.488 -5.893 -29.511 1.00 40.94 312 ILE A N 1
ATOM 2465 C CA . ILE A 1 312 ? 8.557 -6.076 -28.382 1.00 40.94 312 ILE A CA 1
ATOM 2466 C C . ILE A 1 312 ? 8.354 -7.560 -27.977 1.00 40.94 312 ILE A C 1
ATOM 2468 O O . ILE A 1 312 ? 8.309 -7.830 -26.779 1.00 40.94 312 ILE A O 1
ATOM 2472 N N . PRO A 1 313 ? 8.287 -8.554 -28.891 1.00 37.72 313 PRO A N 1
ATOM 2473 C CA . PRO A 1 313 ? 8.090 -9.957 -28.506 1.00 37.72 313 PRO A CA 1
ATOM 2474 C C . PRO A 1 313 ? 9.357 -10.677 -28.020 1.00 37.72 313 PRO A C 1
ATOM 2476 O O . PRO A 1 313 ? 9.245 -11.697 -27.353 1.00 37.72 313 PRO A O 1
ATOM 2479 N N . ASN A 1 314 ? 10.558 -10.183 -28.345 1.00 35.84 314 ASN A N 1
ATOM 2480 C CA . ASN A 1 314 ? 11.814 -10.898 -28.065 1.00 35.84 314 ASN A CA 1
ATOM 2481 C C . ASN A 1 314 ? 12.442 -10.565 -26.698 1.00 35.84 314 ASN A C 1
ATOM 2483 O O . ASN A 1 314 ? 13.462 -11.150 -26.345 1.00 35.84 314 ASN A O 1
ATOM 2487 N N . CYS A 1 315 ? 11.835 -9.664 -25.919 1.00 34.09 315 CYS A N 1
ATOM 2488 C CA . CYS A 1 315 ? 12.225 -9.392 -24.528 1.00 34.09 315 CYS A CA 1
ATOM 2489 C C . CYS A 1 315 ? 11.460 -10.253 -23.502 1.00 34.09 315 CYS A C 1
ATOM 2491 O O . CYS A 1 315 ? 11.725 -10.158 -22.306 1.00 34.09 315 CYS A O 1
ATOM 2493 N N . LEU A 1 316 ? 10.519 -11.091 -23.953 1.00 28.91 316 LEU A N 1
ATOM 2494 C CA . LEU A 1 316 ? 9.787 -12.063 -23.135 1.00 28.91 316 LEU A CA 1
ATOM 2495 C C . LEU A 1 316 ? 10.064 -13.473 -23.673 1.00 28.91 316 LEU A C 1
ATOM 2497 O O . LEU A 1 316 ? 9.228 -14.074 -24.346 1.00 28.91 316 LEU A O 1
ATOM 2501 N N . GLY A 1 317 ? 11.268 -13.974 -23.401 1.00 27.88 317 GLY A N 1
ATOM 2502 C CA . GLY A 1 317 ? 11.698 -15.345 -23.671 1.00 27.88 317 GLY A CA 1
ATOM 2503 C C . GLY A 1 317 ? 12.654 -15.818 -22.596 1.00 27.88 317 GLY A C 1
ATOM 2504 O O . GLY A 1 317 ? 13.633 -15.084 -22.344 1.00 27.88 317 GLY A O 1
#

pLDDT: mean 73.07, std 23.27, range [27.09, 98.38]

Foldseek 3Di:
DDDDDDDDDDDDDDDDDDDPPPDDDDDDDDDDDDPDDDDQEFDDDPNDTDDGHPLNLLLLCQDALPDAHDPVSLLVCLLQCLLPDQLLRSLQSSLVSLVVRLVVCCPDPDNPLVSLLSSLVRRLVSLLSCCVQPLPSCLDPSNVVSLVSSLVVSCVSCVPPCPSVVSSVVSNVVSVVVSVVVVVVVVVVVVVPDPPDDPDDDDDDDPPPPVPQVCNVPVDPVVVVVVVVVVLCVLVVPDHSSLVSVVVSVVPPPDDDDSPDPPVPNCRVVVNVVVVVVVLVVVVVNVVVVVVPDPDDDPDDPPSVVVVVVVVVVVPD

Organism: Podarcis muralis (NCBI:txid64176)

InterPro domains:
  IPR000651 Ras-like guanine nucleotide exchange factor, N-terminal [PF00618] (50-148)
  IPR000651 Ras-like guanine nucleotide exchange factor, N-terminal [PS50212] (45-176)
  IPR000651 Ras-like guanine nucleotide exchange factor, N-terminal [SM00229] (45-172)
  IPR000651 Ras-like guanine nucleotide exchange factor, N-terminal [cd06224] (53-170)
  IPR001895 Ras guanine-nucleotide exchange factors catalytic domain [PF00617] (224-292)
  IPR008937 Ras-like guanine nucleotide exchange factor [PTHR23113] (41-292)
  IPR023578 Ras guanine nucleotide exchange factor domain superfamily [SSF48366] (42-292)
  IPR036964 Ras guanine-nucleotide exchange factor, catalytic domain superfamily [G3DSA:1.10.840.10] (191-298)